Protein AF-A0A9D1FV34-F1 (afdb_monomer_lite)

Sequence (309 aa):
MSFLGDLFSLNSSLARYRFENKFPKSSGAKERIISWIASHALAMTERNTSKVKRCNKNVTNSSPLTVHRLLINETVFSTFTSHFSPFKKPAFTMAEVLITLGIIGLVAAMTMGSVINKFKEREIVAKLKKINTILSQALVSAIDEQGTVDTWDLIKGDDPEGSAFLLVNYFERYFKILSNCETKQSCVGTKPYKYLNGVNHIDYSNQRAYKHVVLSDGTLLIFHVDREFIKCTNSKYVCATVFVDTNGYFKGPNQFGKDFFMFAIKKDKIVPYGMPNFESGCNKNVGSGYGLTCGAWVLFYENMDYLHM

Structure (mmCIF, N/CA/C/O backbone):
data_AF-A0A9D1FV34-F1
#
_entry.id   AF-A0A9D1FV34-F1
#
loop_
_atom_site.group_PDB
_atom_site.id
_atom_site.type_symbol
_atom_site.label_atom_id
_atom_site.label_alt_id
_atom_site.label_comp_id
_atom_site.label_asym_id
_atom_site.label_entity_id
_atom_site.label_seq_id
_atom_site.pdbx_PDB_ins_code
_atom_site.Cartn_x
_atom_site.Cartn_y
_atom_site.Cartn_z
_atom_site.occupancy
_atom_site.B_iso_or_equiv
_atom_site.auth_seq_id
_atom_site.auth_comp_id
_atom_site.auth_asym_id
_atom_site.auth_atom_id
_atom_site.pdbx_PDB_model_num
ATOM 1 N N . MET A 1 1 ? -10.706 -30.227 -34.556 1.00 32.25 1 MET A N 1
ATOM 2 C CA . MET A 1 1 ? -10.783 -31.269 -33.513 1.00 32.25 1 MET A CA 1
ATOM 3 C C . MET A 1 1 ? -10.023 -30.763 -32.294 1.00 32.25 1 MET A C 1
ATOM 5 O O . MET A 1 1 ? -8.833 -30.521 -32.396 1.00 32.25 1 MET A O 1
ATOM 9 N N . SER A 1 2 ? -10.789 -30.475 -31.236 1.00 33.53 2 SER A N 1
ATOM 10 C CA . SER A 1 2 ? -10.431 -30.285 -29.816 1.00 33.53 2 SER A CA 1
ATOM 11 C C . SER A 1 2 ? -9.111 -29.590 -29.430 1.00 33.53 2 SER A C 1
ATOM 13 O O . SER A 1 2 ? -8.111 -30.253 -29.188 1.00 33.53 2 SER A O 1
ATOM 15 N N . PHE A 1 3 ? -9.187 -28.275 -29.193 1.00 29.84 3 PHE A N 1
ATOM 16 C CA . PHE A 1 3 ? -8.294 -27.507 -28.302 1.00 29.84 3 PHE A CA 1
ATOM 17 C C . PHE A 1 3 ? -9.141 -26.763 -27.245 1.00 29.84 3 PHE A C 1
ATOM 19 O O . PHE A 1 3 ? -9.163 -25.542 -27.155 1.00 29.84 3 PHE A O 1
ATOM 26 N N . LEU A 1 4 ? -9.929 -27.530 -26.486 1.00 29.92 4 LEU A N 1
ATOM 27 C CA . LEU A 1 4 ? -10.774 -27.068 -25.369 1.00 29.92 4 LEU A CA 1
ATOM 28 C C . LEU A 1 4 ? -10.494 -27.909 -24.104 1.00 29.92 4 LEU A C 1
ATOM 30 O O . LEU A 1 4 ? -11.402 -28.235 -23.347 1.00 29.92 4 LEU A O 1
ATOM 34 N N . GLY A 1 5 ? -9.233 -28.318 -23.920 1.00 30.05 5 GLY A N 1
ATOM 35 C CA . GLY A 1 5 ? -8.814 -29.263 -22.876 1.00 30.05 5 GLY A CA 1
ATOM 36 C C . GLY A 1 5 ? -8.020 -28.682 -21.702 1.00 30.05 5 GLY A C 1
ATOM 37 O O . GLY A 1 5 ? -7.997 -29.312 -20.652 1.00 30.05 5 GLY A O 1
ATOM 38 N N . ASP A 1 6 ? -7.435 -27.485 -21.814 1.00 30.59 6 ASP A N 1
ATOM 39 C CA . ASP A 1 6 ? -6.378 -27.056 -20.875 1.00 30.59 6 ASP A CA 1
ATOM 40 C C . ASP A 1 6 ? -6.727 -25.837 -20.003 1.00 30.59 6 ASP A C 1
ATOM 42 O O . ASP A 1 6 ? -5.843 -25.164 -19.480 1.00 30.59 6 ASP A O 1
ATOM 46 N N . LEU A 1 7 ? -8.016 -25.565 -19.765 1.00 30.17 7 LEU A N 1
ATOM 47 C CA . LEU A 1 7 ? -8.438 -24.501 -18.835 1.00 30.17 7 LEU A CA 1
ATOM 48 C C . LEU A 1 7 ? -8.620 -24.961 -17.372 1.00 30.17 7 LEU A C 1
ATOM 50 O O . LEU A 1 7 ? -8.975 -24.154 -16.517 1.00 30.17 7 LEU A O 1
ATOM 54 N N . PHE A 1 8 ? -8.359 -26.235 -17.053 1.00 30.62 8 PHE A N 1
ATOM 55 C CA . PHE A 1 8 ? -8.590 -26.801 -15.711 1.00 30.62 8 PHE A CA 1
ATOM 56 C C . PHE A 1 8 ? -7.354 -27.419 -15.028 1.00 30.62 8 PHE A C 1
ATOM 58 O O . PHE A 1 8 ? -7.497 -28.103 -14.016 1.00 30.62 8 PHE A O 1
ATOM 65 N N . SER A 1 9 ? -6.131 -27.138 -15.495 1.00 31.42 9 SER A N 1
ATOM 66 C CA . SER A 1 9 ? -4.907 -27.702 -14.887 1.00 31.42 9 SER A CA 1
ATOM 67 C C . SER A 1 9 ? -4.230 -26.827 -13.811 1.00 31.42 9 SER A C 1
ATOM 69 O O . SER A 1 9 ? -3.230 -27.248 -13.232 1.00 31.42 9 SER A O 1
ATOM 71 N N . LEU A 1 10 ? -4.744 -25.638 -13.477 1.00 34.28 10 LEU A N 1
ATOM 72 C CA . LEU A 1 10 ? -4.074 -24.709 -12.541 1.00 34.28 10 LEU A CA 1
ATOM 73 C C . LEU A 1 10 ? -4.637 -24.682 -11.109 1.00 34.28 10 LEU A C 1
ATOM 75 O O . LEU A 1 10 ? -4.237 -23.846 -10.304 1.00 34.28 10 LEU A O 1
ATOM 79 N N . ASN A 1 11 ? -5.507 -25.628 -10.739 1.00 33.72 11 ASN A N 1
ATOM 80 C CA . ASN A 1 11 ? -6.159 -25.643 -9.420 1.00 33.72 11 ASN A CA 1
ATOM 81 C C . ASN A 1 11 ? -5.565 -26.639 -8.397 1.00 33.72 11 ASN A C 1
ATOM 83 O O . ASN A 1 11 ? -6.213 -26.961 -7.399 1.00 33.72 11 ASN A O 1
ATOM 87 N N . SER A 1 12 ? -4.346 -27.156 -8.603 1.00 46.78 12 SER A N 1
ATOM 88 C CA . SER A 1 12 ? -3.860 -28.326 -7.846 1.00 46.78 12 SER A CA 1
ATOM 89 C C . SER A 1 12 ? -2.846 -28.091 -6.716 1.00 46.78 12 SER A C 1
ATOM 91 O O . SER A 1 12 ? -2.340 -29.088 -6.205 1.00 46.78 12 SER A O 1
ATOM 93 N N . SER A 1 13 ? -2.539 -26.866 -6.266 1.00 52.72 13 SER A N 1
ATOM 94 C CA . SER A 1 13 ? -1.525 -26.685 -5.197 1.00 52.72 13 SER A CA 1
ATOM 95 C C . SER A 1 13 ? -2.012 -26.048 -3.891 1.00 52.72 13 SER A C 1
ATOM 97 O O . SER A 1 13 ? -1.507 -26.424 -2.837 1.00 52.72 13 SER A O 1
ATOM 99 N N . LEU A 1 14 ? -3.031 -25.178 -3.887 1.00 43.09 14 LEU A N 1
ATOM 100 C CA . LEU A 1 14 ? -3.508 -24.560 -2.632 1.00 43.09 14 LEU A CA 1
ATOM 101 C C . LEU A 1 14 ? -4.729 -25.265 -2.014 1.00 43.09 14 LEU A C 1
ATOM 103 O O . LEU A 1 14 ? -4.870 -25.328 -0.794 1.00 43.09 14 LEU A O 1
ATOM 107 N N . ALA A 1 15 ? -5.614 -25.825 -2.844 1.00 37.25 15 ALA A N 1
ATOM 108 C CA . ALA A 1 15 ? -6.840 -26.479 -2.380 1.00 37.25 15 ALA A CA 1
ATOM 109 C C . ALA A 1 15 ? -6.586 -27.880 -1.796 1.00 37.25 15 ALA A C 1
ATOM 111 O O . ALA A 1 15 ? -7.242 -28.270 -0.831 1.00 37.25 15 ALA A O 1
ATOM 112 N N . ARG A 1 16 ? -5.598 -28.612 -2.334 1.00 33.41 16 ARG A N 1
ATOM 113 C CA . ARG A 1 16 ? -5.236 -29.962 -1.870 1.00 33.41 16 ARG A CA 1
ATOM 114 C C . ARG A 1 16 ? -4.545 -29.920 -0.494 1.00 33.41 16 ARG A C 1
ATOM 116 O O . ARG A 1 16 ? -4.881 -30.713 0.374 1.00 33.41 16 ARG A O 1
ATOM 123 N N . TYR A 1 17 ? -3.725 -28.894 -0.237 1.00 40.44 17 TYR A N 1
ATOM 124 C CA . TYR A 1 17 ? -3.104 -28.647 1.077 1.00 40.44 17 TYR A CA 1
ATOM 125 C C . TYR A 1 17 ? -4.113 -28.187 2.153 1.00 40.44 17 TYR A C 1
ATOM 127 O O . TYR A 1 17 ? -3.930 -28.419 3.346 1.00 40.44 17 TYR A O 1
ATOM 135 N N . ARG A 1 18 ? -5.218 -27.547 1.737 1.00 41.53 18 ARG A N 1
ATOM 136 C CA . ARG A 1 18 ? -6.277 -27.030 2.623 1.00 41.53 18 ARG A CA 1
ATOM 137 C C . ARG A 1 18 ? -7.205 -28.130 3.173 1.00 41.53 18 ARG A C 1
ATOM 139 O O . ARG A 1 18 ? -7.877 -27.885 4.174 1.00 41.53 18 ARG A O 1
ATOM 146 N N . PHE A 1 19 ? -7.245 -29.315 2.556 1.00 35.94 19 PHE A N 1
ATOM 147 C CA . PHE A 1 19 ? -8.134 -30.410 2.974 1.00 35.94 19 PHE A CA 1
ATOM 148 C C . PHE A 1 19 ? -7.498 -31.378 3.982 1.00 35.94 19 PHE A C 1
ATOM 150 O O . PHE A 1 19 ? -8.198 -31.853 4.874 1.00 35.94 19 PHE A O 1
ATOM 157 N N . GLU A 1 20 ? -6.190 -31.634 3.901 1.00 35.25 20 GLU A N 1
ATOM 158 C CA . GLU A 1 20 ? -5.538 -32.654 4.742 1.00 35.25 20 GLU A CA 1
ATOM 159 C C . GLU A 1 20 ? -5.233 -32.184 6.178 1.00 35.25 20 GLU A C 1
ATOM 161 O O . GLU A 1 20 ? -5.156 -33.009 7.083 1.00 35.25 20 GLU A O 1
ATOM 166 N N . ASN A 1 21 ? -5.178 -30.870 6.439 1.00 39.47 21 ASN A N 1
ATOM 167 C CA . ASN A 1 21 ? -4.739 -30.331 7.738 1.00 39.47 21 ASN A CA 1
ATOM 168 C C . ASN A 1 21 ? -5.845 -29.722 8.624 1.00 39.47 21 ASN A C 1
ATOM 170 O O . ASN A 1 21 ? -5.531 -29.058 9.611 1.00 39.47 21 ASN A O 1
ATOM 174 N N . LYS A 1 22 ? -7.141 -29.912 8.315 1.00 39.00 22 LYS A N 1
ATOM 175 C CA . LYS A 1 22 ? -8.234 -29.211 9.033 1.00 39.00 22 LYS A CA 1
ATOM 176 C C . LYS A 1 22 ? -9.081 -30.045 10.003 1.00 39.00 22 LYS A C 1
ATOM 178 O O . LYS A 1 22 ? -10.074 -29.519 10.498 1.00 39.00 22 LYS A O 1
ATOM 183 N N . PHE A 1 23 ? -8.723 -31.286 10.342 1.00 33.06 23 PHE A N 1
ATOM 184 C CA . PHE A 1 23 ? -9.508 -32.040 11.334 1.00 33.06 23 PHE A CA 1
ATOM 185 C C . PHE A 1 23 ? -8.675 -32.985 12.215 1.00 33.06 23 PHE A C 1
ATOM 187 O O . PHE A 1 23 ? -8.264 -34.046 11.747 1.00 33.06 23 PHE A O 1
ATOM 194 N N . PRO A 1 24 ? -8.523 -32.692 13.521 1.00 32.81 24 PRO A N 1
ATOM 195 C CA . PRO A 1 24 ? -8.371 -33.736 14.521 1.00 32.81 24 PRO A CA 1
ATOM 196 C C . PRO A 1 24 ? -9.723 -34.432 14.765 1.00 32.81 24 PRO A C 1
ATOM 198 O O . PRO A 1 24 ? -10.789 -33.812 14.734 1.00 32.81 24 PRO A O 1
ATOM 201 N N . LYS A 1 25 ? -9.661 -35.748 14.986 1.00 43.09 25 LYS A N 1
ATOM 202 C CA . LYS A 1 25 ? -10.789 -36.650 15.272 1.00 43.09 25 LYS A CA 1
ATOM 203 C C . LYS A 1 25 ? -11.370 -36.428 16.686 1.00 43.09 25 LYS A C 1
ATOM 205 O O . LYS A 1 25 ? -10.634 -36.077 17.603 1.00 43.09 25 LYS A O 1
ATOM 210 N N . SER A 1 26 ? -12.651 -36.802 16.844 1.00 33.31 26 SER A N 1
ATOM 211 C CA . SER A 1 26 ? -13.488 -36.910 18.072 1.00 33.31 26 SER A CA 1
ATOM 212 C C . SER A 1 26 ? -14.271 -35.651 18.501 1.00 33.31 26 SER A C 1
ATOM 214 O O . SER A 1 26 ? -13.801 -34.538 18.312 1.00 33.31 26 SER A O 1
ATOM 216 N N . SER A 1 27 ? -15.456 -35.699 19.127 1.00 47.25 27 SER A N 1
ATOM 217 C CA . SER A 1 27 ? -16.627 -36.605 19.129 1.00 47.25 27 SER A CA 1
ATOM 218 C C . SER A 1 27 ? -17.760 -35.902 19.922 1.00 47.25 27 SER A C 1
ATOM 220 O O . SER A 1 27 ? -17.477 -35.153 20.853 1.00 47.25 27 SER A O 1
ATOM 222 N N . GLY A 1 28 ? -19.035 -36.134 19.583 1.00 42.97 28 GLY A N 1
ATOM 223 C CA . GLY A 1 28 ? -20.204 -36.010 20.484 1.00 42.97 28 GLY A CA 1
ATOM 224 C C . GLY A 1 28 ? -20.803 -34.628 20.820 1.00 42.97 28 GLY A C 1
ATOM 225 O O . GLY A 1 28 ? -22.007 -34.538 21.044 1.00 42.97 28 GLY A O 1
ATOM 226 N N . ALA A 1 29 ? -20.041 -33.529 20.835 1.00 43.56 29 ALA A N 1
ATOM 227 C CA . ALA A 1 29 ? -20.569 -32.224 21.289 1.00 43.56 29 ALA A CA 1
ATOM 228 C C . ALA A 1 29 ? -21.296 -31.397 20.201 1.00 43.56 29 ALA A C 1
ATOM 230 O O . ALA A 1 29 ? -21.974 -30.413 20.502 1.00 43.56 29 ALA A O 1
ATOM 231 N N . LYS A 1 30 ? -21.163 -31.785 18.926 1.00 42.44 30 LYS A N 1
ATOM 232 C CA . LYS A 1 30 ? -21.549 -30.964 17.764 1.00 42.44 30 LYS A CA 1
ATOM 233 C C . LYS A 1 30 ? -23.036 -31.064 17.393 1.00 42.44 30 LYS A C 1
ATOM 235 O O . LYS A 1 30 ? -23.607 -30.093 16.909 1.00 42.44 30 LYS A O 1
ATOM 240 N N . GLU A 1 31 ? -23.684 -32.193 17.674 1.00 46.41 31 GLU A N 1
ATOM 241 C CA . GLU A 1 31 ? -25.097 -32.418 17.318 1.00 46.41 31 GLU A CA 1
ATOM 242 C C . GLU A 1 31 ? -26.074 -31.733 18.287 1.00 46.41 31 GLU A C 1
ATOM 244 O O . GLU A 1 31 ? -27.132 -31.259 17.872 1.00 46.41 31 GLU A O 1
ATOM 249 N N . ARG A 1 32 ? -25.695 -31.553 19.560 1.00 42.31 32 ARG A N 1
ATOM 250 C CA . ARG A 1 32 ? -26.555 -30.896 20.566 1.00 42.31 32 ARG A CA 1
ATOM 251 C C . ARG A 1 32 ? -26.667 -29.378 20.373 1.00 42.31 32 ARG A C 1
ATOM 253 O O . ARG A 1 32 ? -27.688 -28.797 20.724 1.00 42.31 32 ARG A O 1
ATOM 260 N N . ILE A 1 33 ? -25.653 -28.743 19.782 1.00 46.25 33 ILE A N 1
ATOM 261 C CA . ILE A 1 33 ? -25.625 -27.288 19.543 1.00 46.25 33 ILE A CA 1
ATOM 262 C C . ILE A 1 33 ? -26.455 -26.918 18.305 1.00 46.25 33 ILE A C 1
ATOM 264 O O . ILE A 1 33 ? -27.180 -25.925 18.319 1.00 46.25 33 ILE A O 1
ATOM 268 N N . ILE A 1 34 ? -26.423 -27.751 17.261 1.00 49.53 34 ILE A N 1
ATOM 269 C CA . ILE A 1 34 ? -27.204 -27.527 16.034 1.00 49.53 34 ILE A CA 1
ATOM 270 C C . ILE A 1 34 ? -28.711 -27.689 16.310 1.00 49.53 34 ILE A C 1
ATOM 272 O O . ILE A 1 34 ? -29.511 -26.893 15.819 1.00 49.53 34 ILE A O 1
ATOM 276 N N . SER A 1 35 ? -29.102 -28.628 17.183 1.00 41.81 35 SER A N 1
ATOM 277 C CA . SER A 1 35 ? -30.503 -28.807 17.598 1.00 41.81 35 SER A CA 1
ATOM 278 C C . SER A 1 35 ? -31.067 -27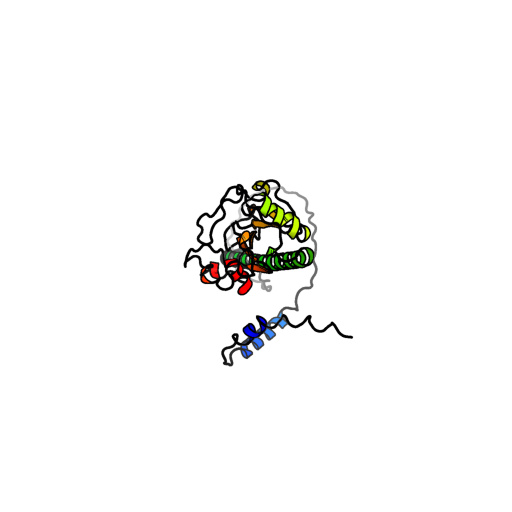.638 18.422 1.00 41.81 35 SER A C 1
ATOM 280 O O . SER A 1 35 ? -32.275 -27.416 18.395 1.00 41.81 35 SER A O 1
ATOM 282 N N . TRP A 1 36 ? -30.236 -26.883 19.149 1.00 44.12 36 TRP A N 1
ATOM 283 C CA . TRP A 1 36 ? -30.691 -25.771 19.999 1.00 44.12 36 TRP A CA 1
ATOM 284 C C . TRP A 1 36 ? -30.911 -24.468 19.211 1.00 44.12 36 TRP A C 1
ATOM 286 O O . TRP A 1 36 ? -31.813 -23.687 19.527 1.00 44.12 36 TRP A O 1
ATOM 296 N N . ILE A 1 37 ? -30.130 -24.259 18.146 1.00 48.06 37 ILE A N 1
ATOM 297 C CA . ILE A 1 37 ? -30.214 -23.071 17.281 1.00 48.06 37 ILE A CA 1
ATOM 298 C C . ILE A 1 37 ? -31.478 -23.106 16.402 1.00 48.06 37 ILE A C 1
ATOM 300 O O . ILE A 1 37 ? -32.101 -22.067 16.186 1.00 48.06 37 ILE A O 1
ATOM 304 N N . ALA A 1 38 ? -31.912 -24.288 15.949 1.00 43.25 38 ALA A N 1
ATOM 305 C CA . ALA A 1 38 ? -33.090 -24.426 15.088 1.00 43.25 38 ALA A CA 1
ATOM 306 C C . ALA A 1 38 ? -34.417 -24.070 15.795 1.00 43.25 38 ALA A C 1
ATOM 308 O O . ALA A 1 38 ? -35.288 -23.451 15.185 1.00 43.25 38 ALA A O 1
ATOM 309 N N . SER A 1 39 ? -34.559 -24.374 17.091 1.00 39.19 39 SER A N 1
ATOM 310 C CA . SER A 1 39 ? -35.801 -24.112 17.841 1.00 39.19 39 SER A CA 1
ATOM 311 C C . SER A 1 39 ? -36.039 -22.634 18.173 1.00 39.19 39 SER A C 1
ATOM 313 O O . SER A 1 39 ? -37.179 -22.236 18.389 1.00 39.19 39 SER A O 1
ATOM 315 N N . HIS A 1 40 ? -34.994 -21.799 18.185 1.00 43.09 40 HIS A N 1
ATOM 316 C CA . HIS A 1 40 ? -35.114 -20.374 18.527 1.00 43.09 40 HIS A CA 1
ATOM 317 C C . HIS A 1 40 ? -35.353 -19.465 17.309 1.00 43.09 40 HIS A C 1
ATOM 319 O O . HIS A 1 40 ? -35.806 -18.333 17.472 1.00 43.09 40 HIS A O 1
ATOM 325 N N . ALA A 1 41 ? -35.103 -19.948 16.087 1.00 35.19 41 ALA A N 1
ATOM 326 C CA . ALA A 1 41 ? -35.318 -19.175 14.860 1.00 35.19 41 ALA A CA 1
ATOM 327 C C . ALA A 1 41 ? -36.798 -19.117 14.421 1.00 35.19 41 ALA A C 1
ATOM 329 O O . ALA A 1 41 ? -37.201 -18.169 13.753 1.00 35.19 41 ALA A O 1
ATOM 330 N N . LEU A 1 42 ? -37.624 -20.085 14.834 1.00 38.38 42 LEU A N 1
ATOM 331 C CA . LEU A 1 42 ? -39.045 -20.173 14.464 1.00 38.38 42 LEU A CA 1
ATOM 332 C C . LEU A 1 42 ? -39.975 -19.257 15.281 1.00 38.38 42 LEU A C 1
ATOM 334 O O . LEU A 1 42 ? -41.118 -19.051 14.892 1.00 38.38 42 LEU A O 1
ATOM 338 N N . ALA A 1 43 ? -39.499 -18.666 16.382 1.00 37.00 43 ALA A N 1
ATOM 339 C CA . ALA A 1 43 ? -40.322 -17.842 17.275 1.00 37.00 43 ALA A CA 1
ATOM 340 C C . ALA A 1 43 ? -40.325 -16.332 16.939 1.00 37.00 43 ALA A C 1
ATOM 342 O O . ALA A 1 43 ? -41.017 -15.562 17.602 1.00 37.00 43 ALA A O 1
ATOM 343 N N . MET A 1 44 ? -39.554 -15.885 15.937 1.00 35.56 44 MET A N 1
ATOM 344 C CA . MET A 1 44 ? -39.307 -14.454 15.670 1.00 35.56 44 MET A CA 1
ATOM 345 C C . MET A 1 44 ? -40.004 -13.877 14.424 1.00 35.56 44 MET A C 1
ATOM 347 O O . MET A 1 44 ? -39.776 -12.715 14.095 1.00 35.56 44 MET A O 1
ATOM 351 N N . THR A 1 45 ? -40.879 -14.622 13.743 1.00 36.69 45 THR A N 1
ATOM 352 C CA . THR A 1 45 ? -41.578 -14.139 12.530 1.00 36.69 45 THR A CA 1
ATOM 353 C C . THR A 1 45 ? -43.045 -13.739 12.725 1.00 36.69 45 THR A C 1
ATOM 355 O O . THR A 1 45 ? -43.645 -13.199 11.800 1.00 36.69 45 THR A O 1
ATOM 358 N N . GLU A 1 46 ? -43.621 -13.878 13.922 1.00 42.38 46 GLU A N 1
ATOM 359 C CA . GLU A 1 46 ? -45.008 -13.469 14.199 1.00 42.38 46 GLU A CA 1
ATOM 360 C C . GLU A 1 46 ? -45.092 -12.344 15.237 1.00 42.38 46 GLU A C 1
ATOM 362 O O . GLU A 1 46 ? -45.342 -12.584 16.419 1.00 42.38 46 GLU A O 1
ATOM 367 N N . ARG A 1 47 ? -44.892 -11.096 14.795 1.00 38.66 47 ARG A N 1
ATOM 368 C CA . ARG A 1 47 ? -45.570 -9.888 15.315 1.00 38.66 47 ARG A CA 1
ATOM 369 C C . ARG A 1 47 ? -44.972 -8.641 14.669 1.00 38.66 47 ARG A C 1
ATOM 371 O O . ARG A 1 47 ? -43.876 -8.244 15.036 1.00 38.66 47 ARG A O 1
ATOM 378 N N . ASN A 1 48 ? -45.699 -8.025 13.731 1.00 33.53 48 ASN A N 1
ATOM 379 C CA . ASN A 1 48 ? -45.826 -6.563 13.602 1.00 33.53 48 ASN A CA 1
ATOM 380 C C . ASN A 1 48 ? -46.705 -6.182 12.399 1.00 33.53 48 ASN A C 1
ATOM 382 O O . ASN A 1 48 ? -46.217 -5.936 11.300 1.00 33.53 48 ASN A O 1
ATOM 386 N N . THR A 1 49 ? -48.012 -6.048 12.628 1.00 39.88 49 THR A N 1
ATOM 387 C CA . THR A 1 49 ? -48.896 -5.218 11.796 1.00 39.88 49 THR A CA 1
ATOM 388 C C . THR A 1 49 ? -49.897 -4.478 12.689 1.00 39.88 49 THR A C 1
ATOM 390 O O . THR A 1 49 ? -50.887 -5.053 13.122 1.00 39.88 49 THR A O 1
ATOM 393 N N . SER A 1 50 ? -49.688 -3.178 12.953 1.00 32.19 50 SER A N 1
ATOM 394 C CA . SER A 1 50 ? -50.799 -2.262 13.287 1.00 32.19 50 SER A CA 1
ATOM 395 C C . SER A 1 50 ? -50.426 -0.768 13.232 1.00 32.19 50 SER A C 1
ATOM 397 O O . SER A 1 50 ? -49.753 -0.247 14.114 1.00 32.19 50 SER A O 1
ATOM 399 N N . LYS A 1 51 ? -50.938 -0.116 12.176 1.00 34.38 51 LYS A N 1
ATOM 400 C CA . LYS A 1 51 ? -51.557 1.226 12.039 1.00 34.38 51 LYS A CA 1
ATOM 401 C C . LYS A 1 51 ? -51.107 2.401 12.939 1.00 34.38 51 LYS A C 1
ATOM 403 O O . LYS A 1 51 ? -51.363 2.440 14.136 1.00 34.38 51 LYS A O 1
ATOM 408 N N . VAL A 1 52 ? -50.630 3.456 12.269 1.00 32.41 52 VAL A N 1
ATOM 409 C CA . VAL A 1 52 ? -50.396 4.827 12.767 1.00 32.41 52 VAL A CA 1
ATOM 410 C C . VAL A 1 52 ? -51.717 5.616 12.861 1.00 32.41 52 VAL A C 1
ATOM 412 O O . VAL A 1 52 ? -52.491 5.632 11.904 1.00 32.41 52 VAL A O 1
ATOM 415 N N . LYS A 1 53 ? -51.960 6.322 13.977 1.00 30.94 53 LYS A N 1
ATOM 416 C CA . LYS A 1 53 ? -53.028 7.335 14.132 1.00 30.94 53 LYS A CA 1
ATOM 417 C C . LYS A 1 53 ? -52.404 8.707 14.427 1.00 30.94 53 LYS A C 1
ATOM 419 O O . LYS A 1 53 ? -51.638 8.854 15.372 1.00 30.94 53 LYS A O 1
ATOM 424 N N . ARG A 1 54 ? -52.742 9.697 13.596 1.00 29.00 54 ARG A N 1
ATOM 425 C CA . ARG A 1 54 ? -52.330 11.111 13.662 1.00 29.00 54 ARG A CA 1
ATOM 426 C C . ARG A 1 54 ? -53.311 11.883 14.557 1.00 29.00 54 ARG A C 1
ATOM 428 O O . ARG A 1 54 ? -54.513 11.751 14.350 1.00 29.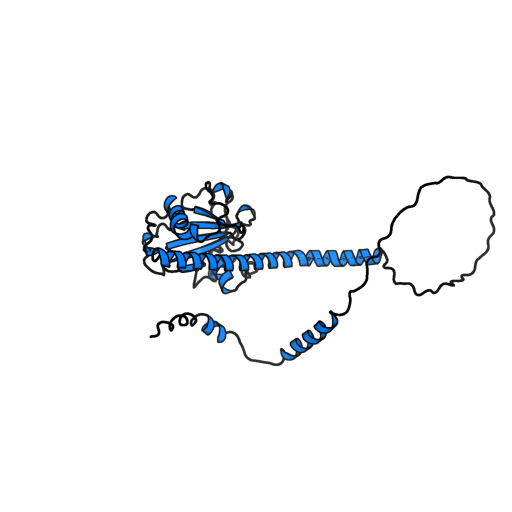00 54 ARG A O 1
ATOM 435 N N . CYS A 1 55 ? -52.825 12.699 15.496 1.00 31.06 55 CYS A N 1
ATOM 436 C CA . CYS A 1 55 ? -53.661 13.625 16.277 1.00 31.06 55 CYS A CA 1
ATOM 437 C C . CYS A 1 55 ? -53.291 15.086 15.995 1.00 31.06 55 CYS A C 1
ATOM 439 O O . CYS A 1 55 ? -52.117 15.451 15.991 1.00 31.06 55 CYS A O 1
ATOM 441 N N . ASN A 1 56 ? -54.329 15.892 15.768 1.00 30.89 56 ASN A N 1
ATOM 442 C CA . ASN A 1 56 ? -54.308 17.330 15.508 1.00 30.89 56 ASN A CA 1
ATOM 443 C C . ASN A 1 56 ? -54.386 18.094 16.846 1.00 30.89 56 ASN A C 1
ATOM 445 O O . ASN A 1 56 ? -55.151 17.693 17.722 1.00 30.89 56 ASN A O 1
ATOM 449 N N . LYS A 1 57 ? -53.629 19.186 17.010 1.00 33.56 57 LYS A N 1
ATOM 450 C CA . LYS A 1 57 ? -53.706 20.079 18.181 1.00 33.56 57 LYS A CA 1
ATOM 451 C C . LYS A 1 57 ? -54.383 21.387 17.779 1.00 33.56 57 LYS A C 1
ATOM 453 O O . LYS A 1 57 ? -53.795 22.130 17.010 1.00 33.56 57 LYS A O 1
ATOM 458 N N . ASN A 1 58 ? -55.546 21.675 18.358 1.00 35.97 58 ASN A N 1
ATOM 459 C CA . ASN A 1 58 ? -56.120 23.019 18.447 1.00 35.97 58 ASN A CA 1
ATOM 460 C C . ASN A 1 58 ? -56.700 23.186 19.855 1.00 35.97 58 ASN A C 1
ATOM 462 O O . ASN A 1 58 ? -57.723 22.575 20.146 1.00 35.97 58 ASN A O 1
ATOM 466 N N . VAL A 1 59 ? -56.070 24.000 20.708 1.00 35.41 59 VAL A N 1
ATOM 467 C CA . VAL A 1 59 ? -56.731 24.624 21.867 1.00 35.41 59 VAL A CA 1
ATOM 468 C C . VAL A 1 59 ? -56.148 26.024 22.056 1.00 35.41 59 VAL A C 1
ATOM 470 O O . VAL A 1 59 ? -54.933 26.200 22.130 1.00 35.41 59 VAL A O 1
ATOM 473 N N . THR A 1 60 ? -57.047 27.001 22.082 1.00 32.19 60 THR A N 1
ATOM 474 C CA . THR A 1 60 ? -56.846 28.439 22.268 1.00 32.19 60 THR A CA 1
ATOM 475 C C . THR A 1 60 ? -56.803 28.835 23.747 1.00 32.19 60 THR A C 1
ATOM 477 O O . THR A 1 60 ? -57.433 28.207 24.593 1.00 32.19 60 THR A O 1
ATOM 480 N N . ASN A 1 61 ? -56.061 29.912 24.014 1.00 32.75 61 ASN A N 1
ATOM 481 C CA . ASN A 1 61 ? -55.900 30.625 25.285 1.00 32.75 61 ASN A CA 1
ATOM 482 C C . ASN A 1 61 ? -57.216 31.029 25.971 1.00 32.75 61 ASN A C 1
ATOM 484 O O . ASN A 1 61 ? -58.115 31.499 25.282 1.00 32.75 61 ASN A O 1
ATOM 488 N N . SER A 1 62 ? -57.224 31.023 27.313 1.00 34.75 62 SER A N 1
ATOM 489 C CA . SER A 1 62 ? -57.526 32.204 28.156 1.00 34.75 62 SER A CA 1
ATOM 490 C C . SER A 1 62 ? -57.589 31.845 29.655 1.00 34.75 62 SER A C 1
ATOM 492 O O . SER A 1 62 ? -58.402 31.016 30.055 1.00 34.75 62 SER A O 1
ATOM 494 N N . SER A 1 63 ? -56.789 32.524 30.481 1.00 38.34 63 SER A N 1
ATOM 495 C CA . SER A 1 63 ? -57.053 32.796 31.916 1.00 38.34 63 SER A CA 1
ATOM 496 C C . SER A 1 63 ? -57.641 34.227 32.007 1.00 38.34 63 SER A C 1
ATOM 498 O O . SER A 1 63 ? -57.404 34.962 31.040 1.00 38.34 63 SER A O 1
ATOM 500 N N . PRO A 1 64 ? -58.342 34.699 33.077 1.00 43.78 64 PRO A N 1
ATOM 501 C CA . PRO A 1 64 ? -57.726 34.891 34.409 1.00 43.78 64 PRO A CA 1
ATOM 502 C C . PRO A 1 64 ? -58.647 34.908 35.676 1.00 43.78 64 PRO A C 1
ATOM 504 O O . PRO A 1 64 ? -59.842 35.157 35.613 1.00 43.78 64 PRO A O 1
ATOM 507 N N . LEU A 1 65 ? -58.000 34.699 36.838 1.00 33.28 65 LEU A N 1
ATOM 508 C CA . LEU A 1 65 ? -58.179 35.311 38.183 1.00 33.28 65 LEU A CA 1
ATOM 509 C C . LEU A 1 65 ? -59.579 35.599 38.776 1.00 33.28 65 LEU A C 1
ATOM 511 O O . LEU A 1 65 ? -60.265 36.492 38.297 1.00 33.28 65 LEU A O 1
ATOM 515 N N . THR A 1 66 ? -59.847 35.095 39.997 1.00 30.70 66 THR A N 1
ATOM 516 C CA . THR A 1 66 ? -60.203 35.938 41.175 1.00 30.70 66 THR A CA 1
ATOM 517 C C . THR A 1 66 ? -60.021 35.189 42.512 1.00 30.70 66 THR A C 1
ATOM 519 O O . THR A 1 66 ? -60.235 33.985 42.599 1.00 30.70 66 THR A O 1
ATOM 522 N N . VAL A 1 67 ? -59.614 35.923 43.555 1.00 39.75 67 VAL A N 1
ATOM 523 C CA . VAL A 1 67 ? -59.395 35.501 44.954 1.00 39.75 67 VAL A CA 1
ATOM 524 C C . VAL A 1 67 ? -60.601 35.908 45.807 1.00 39.75 67 VAL A C 1
ATOM 526 O O . VAL A 1 67 ? -61.022 37.052 45.687 1.00 39.75 67 VAL A O 1
ATOM 529 N N . HIS A 1 68 ? -61.085 35.056 46.726 1.00 31.83 68 HIS A N 1
ATOM 530 C CA . HIS A 1 68 ? -61.711 35.509 47.983 1.00 31.83 68 HIS A CA 1
ATOM 531 C C . HIS A 1 68 ? -61.758 34.426 49.090 1.00 31.83 68 HIS A C 1
ATOM 533 O O . HIS A 1 68 ? -62.424 33.406 48.980 1.00 31.83 68 HIS A O 1
ATOM 539 N N . ARG A 1 69 ? -61.003 34.712 50.160 1.00 32.91 69 ARG A N 1
ATOM 540 C CA . ARG A 1 69 ? -61.196 34.490 51.613 1.00 32.91 69 ARG A CA 1
ATOM 541 C C . ARG A 1 69 ? -62.447 33.710 52.097 1.00 32.91 69 ARG A C 1
ATOM 543 O O . ARG A 1 69 ? -63.552 34.189 51.884 1.00 32.91 69 ARG A O 1
ATOM 550 N N . LEU A 1 70 ? -62.265 32.678 52.940 1.00 32.50 70 LEU A N 1
ATOM 551 C CA . LEU A 1 70 ? -62.609 32.655 54.387 1.00 32.50 70 LEU A CA 1
ATOM 552 C C . LEU A 1 70 ? -62.417 31.262 55.032 1.00 32.50 70 LEU A C 1
ATOM 554 O O . LEU A 1 70 ? -62.496 30.229 54.380 1.00 32.50 70 LEU A O 1
ATOM 558 N N . LEU A 1 71 ? -62.120 31.303 56.332 1.00 43.03 71 LEU A N 1
ATOM 559 C CA . LEU A 1 71 ? -61.804 30.217 57.263 1.00 43.03 71 LEU A CA 1
ATOM 560 C C . LEU A 1 71 ? -63.021 29.338 57.588 1.00 43.03 71 LEU A C 1
ATOM 562 O O . LEU A 1 71 ? -64.036 29.884 58.008 1.00 43.03 71 LEU A O 1
ATOM 566 N N . ILE A 1 72 ? -62.866 28.009 57.547 1.00 42.28 72 ILE A N 1
ATOM 567 C CA . ILE A 1 72 ? -63.595 27.067 58.414 1.00 42.28 72 ILE A CA 1
ATOM 568 C C . ILE A 1 72 ? -62.615 25.958 58.811 1.00 42.28 72 ILE A C 1
ATOM 570 O O . ILE A 1 72 ? -62.029 25.289 57.962 1.00 42.28 72 ILE A O 1
ATOM 574 N N . ASN A 1 73 ? -62.410 25.826 60.115 1.00 41.41 73 ASN A N 1
ATOM 575 C CA . ASN A 1 73 ? -61.634 24.783 60.759 1.00 41.41 73 ASN A CA 1
ATOM 576 C C . ASN A 1 73 ? -62.649 23.747 61.255 1.00 41.41 73 ASN A C 1
ATOM 578 O O . ASN A 1 73 ? -63.392 24.072 62.169 1.00 41.41 73 ASN A O 1
ATOM 582 N N . GLU A 1 74 ? -62.712 22.556 60.662 1.00 39.12 74 GLU A N 1
ATOM 583 C CA . GLU A 1 74 ? -63.422 21.416 61.253 1.00 39.12 74 GLU A CA 1
ATOM 584 C C . GLU A 1 74 ? -62.699 20.115 60.892 1.00 39.12 74 GLU A C 1
ATOM 586 O O . GLU A 1 74 ? -62.477 19.763 59.731 1.00 39.12 74 GLU A O 1
ATOM 591 N N . THR A 1 75 ? -62.290 19.425 61.944 1.00 46.16 75 THR A N 1
ATOM 592 C CA . THR A 1 75 ? -61.660 18.113 61.959 1.00 46.16 75 THR A CA 1
ATOM 593 C C . THR A 1 75 ? -62.695 17.033 61.670 1.00 46.16 75 THR A C 1
ATOM 595 O O . THR A 1 75 ? -63.547 16.779 62.515 1.00 46.16 75 THR A O 1
ATOM 598 N N . VAL A 1 76 ? -62.586 16.317 60.546 1.00 41.62 76 VAL A N 1
ATOM 599 C CA . VAL A 1 76 ? -63.252 15.013 60.394 1.00 41.62 76 VAL A CA 1
ATOM 600 C C . VAL A 1 76 ? -62.308 14.015 59.729 1.00 41.62 76 VAL A C 1
ATOM 602 O O . VAL A 1 76 ? -61.991 14.081 58.542 1.00 41.62 76 VAL A O 1
ATOM 605 N N . PHE A 1 77 ? -61.862 13.080 60.560 1.00 48.50 77 PHE A N 1
ATOM 606 C CA . PHE A 1 77 ? -61.160 11.849 60.233 1.00 48.50 77 PHE A CA 1
ATOM 607 C C . PHE A 1 77 ? -61.947 11.084 59.153 1.00 48.50 77 PHE A C 1
ATOM 609 O O . PHE A 1 77 ? -63.011 10.539 59.436 1.00 48.50 77 PHE A O 1
ATOM 616 N N . SER A 1 78 ? -61.467 11.072 57.905 1.00 39.19 78 SER A N 1
ATOM 617 C CA . SER A 1 78 ? -62.084 10.276 56.837 1.00 39.19 78 SER A CA 1
ATOM 618 C C . SER A 1 78 ? -61.333 8.970 56.632 1.00 39.19 78 SER A C 1
ATOM 620 O O . SER A 1 78 ? -60.183 8.926 56.197 1.00 39.19 78 SER A O 1
ATOM 622 N N . THR A 1 79 ? -62.046 7.906 56.973 1.00 43.97 79 THR A N 1
ATOM 623 C CA . THR A 1 79 ? -61.742 6.494 56.795 1.00 43.97 79 THR A CA 1
ATOM 624 C C . THR A 1 79 ? -61.387 6.187 55.340 1.00 43.97 79 THR A C 1
ATOM 626 O O . THR A 1 79 ? -62.155 6.462 54.418 1.00 43.97 79 THR A O 1
ATOM 629 N N . PHE A 1 80 ? -60.214 5.584 55.151 1.00 46.16 80 PHE A N 1
ATOM 630 C CA . PHE A 1 80 ? -59.748 4.967 53.911 1.00 46.16 80 PHE A CA 1
ATOM 631 C C . PHE A 1 80 ? -60.862 4.131 53.253 1.00 46.16 80 PHE A C 1
ATOM 633 O O . PHE A 1 80 ? -61.209 3.054 53.732 1.00 46.16 80 PHE A O 1
ATOM 640 N N . THR A 1 81 ? -61.385 4.589 52.118 1.00 47.22 81 THR A N 1
ATOM 641 C CA . THR A 1 81 ? -62.088 3.736 51.151 1.00 47.22 81 THR A CA 1
ATOM 642 C C . THR A 1 81 ? -61.281 3.744 49.858 1.00 47.22 81 THR A C 1
ATOM 644 O O . THR A 1 81 ? -61.494 4.540 48.949 1.00 47.22 81 THR A O 1
ATOM 647 N N . SER A 1 82 ? -60.288 2.854 49.771 1.00 46.69 82 SER A N 1
ATOM 648 C CA . SER A 1 82 ? -59.559 2.595 48.527 1.00 46.69 82 SER A CA 1
ATOM 649 C C . SER A 1 82 ? -60.412 1.725 47.600 1.00 46.69 82 SER A C 1
ATOM 651 O O . SER A 1 82 ? -60.157 0.535 47.428 1.00 46.69 82 SER A O 1
ATOM 653 N N . HIS A 1 83 ? -61.450 2.310 47.011 1.00 49.94 83 HIS A N 1
ATOM 654 C CA . HIS A 1 83 ? -62.250 1.672 45.971 1.00 49.94 83 HIS A CA 1
ATOM 655 C C . HIS A 1 83 ? -61.740 2.118 44.599 1.00 49.94 83 HIS A C 1
ATOM 657 O O . HIS A 1 83 ? -62.317 3.015 44.018 1.00 49.94 83 HIS A O 1
ATOM 663 N N . PHE A 1 84 ? -60.656 1.526 44.085 1.00 49.09 84 PHE A N 1
ATOM 664 C CA . PHE A 1 84 ? -60.344 1.500 42.645 1.00 49.09 84 PHE A CA 1
ATOM 665 C C . PHE A 1 84 ? -59.292 0.418 42.366 1.00 49.09 84 PHE A C 1
ATOM 667 O O . PHE A 1 84 ? -58.089 0.668 42.332 1.00 49.09 84 PHE A O 1
ATOM 674 N N . SER A 1 85 ? -59.766 -0.803 42.125 1.00 65.19 85 SER A N 1
ATOM 675 C CA . SER A 1 85 ? -59.078 -1.713 41.213 1.00 65.19 85 SER A CA 1
ATOM 676 C C . SER A 1 85 ? -59.596 -1.425 39.805 1.00 65.19 85 SER A C 1
ATOM 678 O O . SER A 1 85 ? -60.737 -1.756 39.483 1.00 65.19 85 SER A O 1
ATOM 680 N N . PRO A 1 86 ? -58.770 -0.818 38.948 1.00 53.75 86 PRO A N 1
ATOM 681 C CA . PRO A 1 86 ? -58.703 -1.249 37.573 1.00 53.75 86 PRO A CA 1
ATOM 682 C C . PRO A 1 86 ? -57.301 -1.808 37.364 1.00 53.75 86 PRO A C 1
ATOM 684 O O . PRO A 1 86 ? -56.321 -1.231 37.835 1.00 53.75 86 PRO A O 1
ATOM 687 N N . PHE A 1 87 ? -57.197 -2.938 36.671 1.00 59.88 87 PHE A N 1
ATOM 688 C CA . PHE A 1 87 ? -55.932 -3.500 36.211 1.00 59.88 87 PHE A CA 1
ATOM 689 C C . PHE A 1 87 ? -55.033 -2.380 35.672 1.00 59.88 87 PHE A C 1
ATOM 691 O O . PHE A 1 87 ? -55.264 -1.843 34.585 1.00 59.88 87 PHE A O 1
ATOM 698 N N . LYS A 1 88 ? -54.049 -1.976 36.489 1.00 60.16 88 LYS A N 1
ATOM 699 C CA . LYS A 1 88 ? -53.094 -0.930 36.147 1.00 60.16 88 LYS A CA 1
ATOM 700 C C . LYS A 1 88 ? -52.365 -1.441 34.919 1.00 60.16 88 LYS A C 1
ATOM 702 O O . LYS A 1 88 ? -51.607 -2.403 35.014 1.00 60.16 88 LYS A O 1
ATOM 707 N N . LYS A 1 89 ? -52.593 -0.818 33.760 1.00 64.62 89 LYS A N 1
ATOM 708 C CA . LYS A 1 89 ? -51.653 -0.966 32.647 1.00 64.62 89 LYS A CA 1
ATOM 709 C C . LYS A 1 89 ? -50.277 -0.632 33.236 1.00 64.62 89 LYS A C 1
ATOM 711 O O . LYS A 1 89 ? -50.186 0.430 33.857 1.00 64.62 89 LYS A O 1
ATOM 716 N N . PRO A 1 90 ? -49.265 -1.511 33.140 1.00 70.06 90 PRO A N 1
ATOM 717 C CA . PRO A 1 90 ? -47.950 -1.212 33.684 1.00 70.06 90 PRO A CA 1
ATOM 718 C C . PRO A 1 90 ? -47.434 0.030 32.956 1.00 70.06 90 PRO A C 1
ATOM 720 O O . PRO A 1 90 ? -47.089 -0.016 31.778 1.00 70.06 90 PRO A O 1
ATOM 723 N N . ALA A 1 91 ? -47.511 1.175 33.625 1.00 76.25 91 ALA A N 1
ATOM 724 C CA . ALA A 1 91 ? -46.945 2.415 33.146 1.00 76.25 91 ALA A CA 1
ATOM 725 C C . ALA A 1 91 ? -45.523 2.456 33.689 1.00 76.25 91 ALA A C 1
ATOM 727 O O . ALA A 1 91 ? -45.335 2.467 34.906 1.00 76.25 91 ALA A O 1
ATOM 728 N N . PHE A 1 92 ? -44.542 2.431 32.789 1.00 82.19 92 PHE A N 1
ATOM 729 C CA . PHE A 1 92 ? -43.142 2.555 33.171 1.00 82.19 92 PHE A CA 1
ATOM 730 C C . PHE A 1 92 ? -42.946 3.861 33.933 1.00 82.19 92 PHE A C 1
ATOM 732 O O . PHE A 1 92 ? -43.353 4.935 33.476 1.00 82.19 92 PHE A O 1
ATOM 739 N N . THR A 1 93 ? -42.336 3.770 35.111 1.00 91.19 93 THR A N 1
ATOM 740 C CA . THR A 1 93 ? -41.971 4.972 35.862 1.00 91.19 93 THR A CA 1
ATOM 741 C C . THR A 1 93 ? -40.806 5.669 35.160 1.00 91.19 93 THR A C 1
ATOM 743 O O . THR A 1 93 ? -39.969 5.019 34.534 1.00 91.19 93 THR A O 1
ATOM 746 N N . MET A 1 94 ? -40.703 6.997 35.275 1.00 90.44 94 MET A N 1
ATOM 747 C CA . MET A 1 94 ? -39.550 7.717 34.714 1.00 90.44 94 MET A CA 1
ATOM 748 C C . MET A 1 94 ? -38.222 7.185 35.270 1.00 90.44 94 MET A C 1
ATOM 750 O O . MET A 1 94 ? -37.250 7.082 34.530 1.00 90.44 94 MET A O 1
ATOM 754 N N . ALA A 1 95 ? -38.192 6.798 36.549 1.00 93.50 95 ALA A N 1
ATOM 755 C CA . ALA A 1 95 ? -37.014 6.212 37.181 1.00 93.50 95 ALA A CA 1
ATOM 756 C C . ALA A 1 95 ? -36.619 4.867 36.546 1.00 93.50 95 ALA A C 1
ATOM 758 O O . ALA A 1 95 ? -35.447 4.643 36.262 1.00 93.50 95 ALA A O 1
ATOM 759 N N . GLU A 1 96 ? -37.588 3.999 36.260 1.00 92.00 96 GLU A N 1
ATOM 760 C CA . GLU A 1 96 ? -37.357 2.709 35.600 1.00 92.00 96 GLU A CA 1
ATOM 761 C C . GLU A 1 96 ? -36.813 2.883 34.174 1.00 92.00 96 GLU A C 1
ATOM 763 O O . GLU A 1 96 ? -35.844 2.226 33.786 1.00 92.00 96 GLU A O 1
ATOM 768 N N . VAL A 1 97 ? -37.359 3.835 33.411 1.00 94.25 97 VAL A N 1
ATOM 769 C CA . VAL A 1 97 ? -36.839 4.172 32.074 1.00 94.25 97 VAL A CA 1
ATOM 770 C C . VAL A 1 97 ? -35.421 4.754 32.155 1.00 94.25 97 VAL A C 1
ATOM 772 O O . VAL A 1 97 ? -34.566 4.414 31.344 1.00 94.25 97 VAL A O 1
ATOM 775 N N . LEU A 1 98 ? -35.121 5.596 33.147 1.00 95.81 98 LEU A N 1
ATOM 776 C CA . LEU A 1 98 ? -33.788 6.190 33.302 1.00 95.81 98 LEU A CA 1
ATOM 777 C C . LEU A 1 98 ? -32.729 5.166 33.716 1.00 95.81 98 LEU A C 1
ATOM 779 O O . LEU A 1 98 ? -31.624 5.186 33.178 1.00 95.81 98 LEU A O 1
ATOM 783 N N . ILE A 1 99 ? -33.058 4.250 34.629 1.00 95.06 99 ILE A N 1
ATOM 784 C CA . ILE A 1 99 ? -32.142 3.179 35.040 1.00 95.06 99 ILE A CA 1
ATOM 785 C C . ILE A 1 99 ? -31.872 2.243 33.858 1.00 95.06 99 ILE A C 1
ATOM 787 O O . ILE A 1 99 ? -30.719 1.909 33.592 1.00 95.06 99 ILE A O 1
ATOM 791 N N . THR A 1 100 ? -32.906 1.859 33.104 1.00 95.50 100 THR A N 1
ATOM 792 C CA . THR A 1 100 ? -32.741 0.980 31.934 1.00 95.50 100 THR A CA 1
ATOM 793 C C . THR A 1 100 ? -31.926 1.640 30.821 1.00 95.50 100 THR A C 1
ATOM 795 O O . THR A 1 100 ? -30.997 1.017 30.306 1.00 95.50 100 THR A O 1
ATOM 798 N N . LEU A 1 101 ? -32.184 2.912 30.496 1.00 95.31 101 LEU A N 1
ATOM 799 C CA . LEU A 1 101 ? -31.356 3.672 29.553 1.00 95.31 101 LEU A CA 1
ATOM 800 C C . LEU A 1 101 ? -29.918 3.855 30.061 1.00 95.31 101 LEU A C 1
ATOM 802 O O . LEU A 1 101 ? -28.985 3.774 29.266 1.00 95.31 101 LEU A O 1
ATOM 806 N N . GLY A 1 102 ? -29.726 4.039 31.370 1.00 96.44 102 GLY A N 1
ATOM 807 C CA . GLY A 1 102 ? -28.404 4.112 31.995 1.00 96.44 102 GLY A CA 1
ATOM 808 C C . GLY A 1 102 ? -27.608 2.813 31.850 1.00 96.44 102 GLY A C 1
ATOM 809 O O . GLY A 1 102 ? -26.445 2.842 31.447 1.00 96.44 102 GLY A O 1
ATOM 810 N N . ILE A 1 103 ? -28.244 1.664 32.099 1.00 96.56 103 ILE A N 1
ATOM 811 C CA . ILE A 1 103 ? -27.619 0.341 31.946 1.00 96.56 103 ILE A CA 1
ATOM 812 C C . ILE A 1 103 ? -27.277 0.070 30.475 1.00 96.56 103 ILE A C 1
ATOM 814 O O . ILE A 1 103 ? -26.148 -0.317 30.170 1.00 96.56 103 ILE A O 1
ATOM 818 N N . ILE A 1 104 ? -28.219 0.305 29.553 1.00 95.56 104 ILE A N 1
ATOM 819 C CA . ILE A 1 104 ? -27.983 0.118 28.112 1.00 95.56 104 ILE A CA 1
ATOM 820 C C . ILE A 1 104 ? -26.862 1.046 27.632 1.00 95.56 104 ILE A C 1
ATOM 822 O O . ILE A 1 104 ? -25.982 0.598 26.901 1.00 95.56 104 ILE A O 1
ATOM 826 N N . GLY A 1 105 ? -26.848 2.308 28.073 1.00 95.94 105 GLY A N 1
ATOM 827 C CA . GLY A 1 105 ? -25.805 3.274 27.733 1.00 95.94 105 GLY A CA 1
ATOM 828 C C . GLY A 1 105 ? -24.411 2.830 28.183 1.00 95.94 105 GLY A C 1
ATOM 829 O O . GLY A 1 105 ? -23.466 2.898 27.396 1.00 95.94 105 GLY A O 1
ATOM 830 N N . LEU A 1 106 ? -24.286 2.304 29.406 1.00 94.38 106 LEU A N 1
ATOM 831 C CA . LEU A 1 106 ? -23.017 1.795 29.936 1.00 94.38 106 LEU A CA 1
ATOM 832 C C . LEU A 1 106 ? -22.506 0.589 29.133 1.00 94.38 106 LEU A C 1
ATOM 834 O O . LEU A 1 106 ? -21.354 0.567 28.696 1.00 94.38 106 LEU A O 1
ATOM 838 N N . VAL A 1 107 ? -23.369 -0.405 28.899 1.00 93.50 107 VAL A N 1
ATOM 839 C CA . VAL A 1 107 ? -22.992 -1.626 28.166 1.00 93.50 107 VAL A CA 1
ATOM 840 C C . VAL A 1 107 ? -22.678 -1.316 26.698 1.00 93.50 107 VAL A C 1
ATOM 842 O O . VAL A 1 107 ? -21.705 -1.838 26.143 1.00 93.50 107 VAL A O 1
ATOM 845 N N . ALA A 1 108 ? -23.454 -0.432 26.064 1.00 91.25 108 ALA A N 1
ATOM 846 C CA . ALA A 1 108 ? -23.202 0.015 24.698 1.00 91.25 108 ALA A CA 1
ATOM 847 C C . ALA A 1 108 ? -21.845 0.725 24.582 1.00 91.25 108 ALA A C 1
ATOM 849 O O . ALA A 1 108 ? -21.085 0.427 23.664 1.00 91.25 108 ALA A O 1
ATOM 850 N N . ALA A 1 109 ? -21.486 1.592 25.535 1.00 90.31 109 ALA A N 1
ATOM 851 C CA . ALA A 1 109 ? -20.198 2.286 25.526 1.00 90.31 109 ALA A CA 1
ATOM 852 C C . ALA A 1 109 ? -19.001 1.315 25.582 1.00 90.31 109 ALA A C 1
ATOM 854 O O . ALA A 1 109 ? -18.031 1.490 24.843 1.00 90.31 109 ALA A O 1
ATOM 855 N N . MET A 1 110 ? -19.086 0.254 26.393 1.00 88.88 110 MET A N 1
ATOM 856 C CA . MET A 1 110 ? -18.025 -0.760 26.494 1.00 88.88 110 MET A CA 1
ATOM 857 C C . MET A 1 110 ? -17.905 -1.631 25.234 1.00 88.88 110 MET A C 1
ATOM 859 O O . MET A 1 110 ? -16.813 -2.065 24.866 1.00 88.88 110 MET A O 1
ATOM 863 N N . THR A 1 111 ? -19.019 -1.895 24.552 1.00 89.62 111 THR A N 1
ATOM 864 C CA . THR A 1 111 ? -19.052 -2.800 23.393 1.00 89.62 111 THR A CA 1
ATOM 865 C C . THR A 1 111 ? -18.778 -2.086 22.068 1.00 89.62 111 THR A C 1
ATOM 867 O O . THR A 1 111 ? -18.095 -2.645 21.208 1.00 89.62 111 THR A O 1
ATOM 870 N N . MET A 1 112 ? -19.219 -0.835 21.911 1.00 87.62 112 MET A N 1
ATOM 871 C CA . MET A 1 112 ? -19.134 -0.080 20.656 1.00 87.62 112 MET A CA 1
ATOM 872 C C . MET A 1 112 ? -17.692 0.089 20.160 1.00 87.62 112 MET A C 1
ATOM 874 O O . MET A 1 112 ? -17.431 -0.101 18.973 1.00 87.62 112 MET A O 1
ATOM 878 N N . GLY A 1 113 ? -16.732 0.353 21.053 1.00 86.19 113 GLY A N 1
ATOM 879 C CA . GLY A 1 113 ? -15.322 0.505 20.672 1.00 86.19 113 GLY A CA 1
ATOM 880 C C . GLY A 1 113 ? -14.720 -0.763 20.052 1.00 86.19 113 GLY A C 1
ATOM 881 O O . GLY A 1 113 ? -14.121 -0.712 18.977 1.00 86.19 113 GLY A O 1
ATOM 882 N N . SER A 1 114 ? -14.922 -1.920 20.690 1.00 86.81 114 SER A N 1
ATOM 883 C CA . SER A 1 114 ? -14.370 -3.195 20.204 1.00 86.81 114 SER A CA 1
ATOM 884 C C . SER A 1 114 ? -15.022 -3.654 18.896 1.00 86.81 114 SER A C 1
ATOM 886 O O . SER A 1 114 ? -14.332 -4.134 17.995 1.00 86.81 114 SER A O 1
ATOM 888 N N . VAL A 1 115 ? -16.337 -3.454 18.756 1.00 90.88 115 VAL A N 1
ATOM 889 C CA . VAL A 1 115 ? -17.081 -3.798 17.538 1.00 90.88 115 VAL A CA 1
ATOM 890 C C . VAL A 1 115 ? -16.653 -2.915 16.366 1.00 90.88 115 VAL A C 1
ATOM 892 O O . VAL A 1 115 ? -16.409 -3.438 15.280 1.00 90.88 115 VAL A O 1
ATOM 895 N N . ILE A 1 116 ? -16.499 -1.602 16.576 1.00 91.44 116 ILE A N 1
ATOM 896 C CA . ILE A 1 116 ? -16.046 -0.675 15.528 1.00 91.44 116 ILE A CA 1
ATOM 897 C C . ILE A 1 116 ? -14.641 -1.038 15.048 1.00 91.44 116 ILE A C 1
ATOM 899 O O . ILE A 1 116 ? -14.399 -1.049 13.842 1.00 91.44 116 ILE A O 1
ATOM 903 N N . ASN A 1 117 ? -13.723 -1.364 15.961 1.00 89.75 117 ASN A N 1
ATOM 904 C CA . ASN A 1 117 ? -12.365 -1.751 15.582 1.00 89.75 117 ASN A CA 1
ATOM 905 C C . ASN A 1 117 ? -12.375 -3.030 14.740 1.00 89.75 117 ASN A C 1
ATOM 907 O O . ASN A 1 117 ? -11.850 -3.026 13.631 1.00 89.75 117 ASN A O 1
ATOM 911 N N . LYS A 1 118 ? -13.083 -4.077 15.181 1.00 92.25 118 LYS A N 1
ATOM 912 C CA . LYS A 1 118 ? -13.222 -5.316 14.399 1.00 92.25 118 LYS A CA 1
ATOM 913 C C . LYS A 1 118 ? -13.891 -5.095 13.041 1.00 92.25 118 LYS A C 1
ATOM 915 O O . LYS A 1 118 ? -13.536 -5.757 12.068 1.00 92.25 118 LYS A O 1
ATOM 920 N N . PHE A 1 119 ? -14.858 -4.183 12.954 1.00 94.44 119 PHE A N 1
ATOM 921 C CA . PHE A 1 119 ? -15.487 -3.831 11.683 1.00 94.44 119 PHE A CA 1
ATOM 922 C C . PHE A 1 119 ? -14.494 -3.158 10.728 1.00 94.44 119 PHE A C 1
ATOM 924 O O . PHE A 1 119 ? -14.377 -3.593 9.583 1.00 94.44 119 PHE A O 1
ATOM 931 N N . LYS A 1 120 ? -13.732 -2.164 11.205 1.00 93.56 120 LYS A N 1
ATOM 932 C CA . LYS A 1 120 ? -12.669 -1.513 10.420 1.00 93.56 120 LYS A CA 1
ATOM 933 C C . LYS A 1 120 ? -11.632 -2.523 9.941 1.00 93.56 120 LYS A C 1
ATOM 935 O O . LYS A 1 120 ? -11.216 -2.475 8.789 1.00 93.56 120 LYS A O 1
ATOM 940 N N . GLU A 1 121 ? -11.256 -3.469 10.798 1.00 95.44 121 GLU A N 1
ATOM 941 C CA . GLU A 1 121 ? -10.300 -4.508 10.425 1.00 95.44 121 GLU A CA 1
ATOM 942 C C . GLU A 1 121 ? -10.830 -5.393 9.289 1.00 95.44 121 GLU A C 1
ATOM 944 O O . GLU A 1 121 ? -10.135 -5.638 8.303 1.00 95.44 121 GLU A O 1
ATOM 949 N N . ARG A 1 122 ? -12.097 -5.812 9.369 1.00 95.94 122 ARG A N 1
ATOM 950 C CA . ARG A 1 122 ? -12.748 -6.561 8.286 1.00 95.94 122 ARG A CA 1
ATOM 951 C C . ARG A 1 122 ? -12.858 -5.756 6.994 1.00 95.94 122 ARG A C 1
ATOM 953 O O . ARG A 1 122 ? -12.689 -6.327 5.919 1.00 95.94 122 ARG A O 1
ATOM 960 N N . GLU A 1 123 ? -13.130 -4.456 7.087 1.00 95.75 123 GLU A N 1
ATOM 961 C CA . GLU A 1 123 ? -13.169 -3.564 5.926 1.00 95.75 123 GLU A CA 1
ATOM 962 C C . GLU A 1 123 ? -11.805 -3.515 5.223 1.00 95.75 123 GLU A C 1
ATOM 964 O O . GLU A 1 123 ? -11.735 -3.686 4.006 1.00 95.75 123 GLU A O 1
ATOM 969 N N . ILE A 1 124 ? -10.721 -3.352 5.987 1.00 97.00 124 ILE A N 1
ATOM 970 C CA . ILE A 1 124 ? -9.349 -3.337 5.467 1.00 97.00 124 ILE A CA 1
ATOM 971 C C . ILE A 1 124 ? -9.007 -4.669 4.796 1.00 97.00 124 ILE A C 1
ATOM 973 O O . ILE A 1 124 ? -8.515 -4.669 3.668 1.00 97.00 124 ILE A O 1
ATOM 977 N N . VAL A 1 125 ? -9.321 -5.805 5.429 1.00 97.81 125 VAL A N 1
ATOM 978 C CA . VAL A 1 125 ? -9.089 -7.137 4.840 1.00 97.81 125 VAL A CA 1
ATOM 979 C C . VAL A 1 125 ? -9.825 -7.279 3.505 1.00 97.81 125 VAL A C 1
ATOM 981 O O . VAL A 1 125 ? -9.243 -7.721 2.513 1.00 97.81 125 VAL A O 1
ATOM 984 N N . ALA A 1 126 ? -11.099 -6.881 3.448 1.00 97.50 126 ALA A N 1
ATOM 985 C CA . ALA A 1 126 ? -11.893 -6.951 2.223 1.00 97.50 126 ALA A CA 1
ATOM 986 C C . ALA A 1 126 ? -11.325 -6.047 1.117 1.00 97.50 126 ALA A C 1
ATOM 988 O O . ALA A 1 126 ? -11.199 -6.477 -0.034 1.00 97.50 126 ALA A O 1
ATOM 989 N N . LYS A 1 127 ? -10.931 -4.816 1.465 1.00 97.00 127 LYS A N 1
ATOM 990 C CA . LYS A 1 127 ? -10.295 -3.875 0.535 1.00 97.00 127 LYS A CA 1
ATOM 991 C C . LYS A 1 127 ? -8.964 -4.400 0.015 1.00 97.00 127 LYS A C 1
ATOM 993 O O . LYS A 1 127 ? -8.746 -4.382 -1.192 1.00 97.00 127 LYS A O 1
ATOM 998 N N . LEU A 1 128 ? -8.108 -4.934 0.883 1.00 97.44 128 LEU A N 1
ATOM 999 C CA . LEU A 1 128 ? -6.810 -5.461 0.477 1.00 97.44 128 LEU A CA 1
ATOM 1000 C C . LEU A 1 128 ? -6.954 -6.662 -0.467 1.00 97.44 128 LEU A C 1
ATOM 1002 O O . LEU A 1 128 ? -6.250 -6.733 -1.471 1.00 97.44 128 LEU A O 1
ATOM 1006 N N . LYS A 1 129 ? -7.910 -7.569 -0.216 1.00 97.44 129 LYS A N 1
ATOM 1007 C CA . LYS A 1 129 ? -8.227 -8.679 -1.137 1.00 97.44 129 LYS A CA 1
ATOM 1008 C C . LYS A 1 129 ? -8.690 -8.184 -2.506 1.00 97.44 129 LYS A C 1
ATOM 1010 O O . LYS A 1 129 ? -8.260 -8.710 -3.537 1.00 97.44 129 LYS A O 1
ATOM 1015 N N . LYS A 1 130 ? -9.555 -7.165 -2.521 1.00 96.94 130 LYS A N 1
ATOM 1016 C CA . LYS A 1 130 ? -10.008 -6.518 -3.756 1.00 96.94 130 LYS A CA 1
ATOM 1017 C C . LYS A 1 130 ? -8.817 -5.936 -4.519 1.00 96.94 130 LYS A C 1
ATOM 1019 O O . LYS A 1 130 ? -8.659 -6.235 -5.696 1.00 96.94 130 LYS A O 1
ATOM 1024 N N . ILE A 1 131 ? -7.955 -5.171 -3.850 1.00 96.69 131 ILE A N 1
ATOM 1025 C CA . ILE A 1 131 ? -6.784 -4.544 -4.475 1.00 96.69 131 ILE A CA 1
ATOM 1026 C C . ILE A 1 131 ? -5.799 -5.602 -4.979 1.00 96.69 131 ILE A C 1
ATOM 1028 O O . ILE A 1 131 ? -5.353 -5.499 -6.113 1.00 96.69 131 ILE A O 1
ATOM 1032 N N . ASN A 1 132 ? -5.532 -6.666 -4.215 1.00 97.00 132 ASN A N 1
ATOM 1033 C CA . ASN A 1 132 ? -4.702 -7.786 -4.670 1.00 97.00 132 ASN A CA 1
ATOM 1034 C C . ASN A 1 132 ? -5.237 -8.407 -5.971 1.00 97.00 132 ASN A C 1
ATOM 1036 O O . ASN A 1 132 ? -4.464 -8.716 -6.876 1.00 97.00 132 ASN A O 1
ATOM 1040 N N . THR A 1 133 ? -6.559 -8.553 -6.079 1.00 96.94 133 THR A N 1
ATOM 1041 C CA . THR A 1 133 ? -7.210 -9.060 -7.294 1.00 96.94 133 THR A CA 1
ATOM 1042 C C . THR A 1 133 ? -7.034 -8.090 -8.460 1.00 96.94 133 THR A C 1
ATOM 1044 O O . THR A 1 133 ? -6.613 -8.511 -9.532 1.00 96.94 133 THR A O 1
ATOM 1047 N N . ILE A 1 134 ? -7.287 -6.796 -8.241 1.00 96.38 134 ILE A N 1
ATOM 1048 C CA . ILE A 1 134 ? -7.141 -5.755 -9.267 1.00 96.38 134 ILE A CA 1
ATOM 1049 C C . ILE A 1 134 ? -5.687 -5.667 -9.752 1.00 96.38 134 ILE A C 1
ATOM 1051 O O . ILE A 1 134 ? -5.453 -5.662 -10.954 1.00 96.38 134 ILE A O 1
ATOM 1055 N N . LEU A 1 135 ? -4.710 -5.652 -8.840 1.00 96.88 135 LEU A N 1
ATOM 1056 C CA . LEU A 1 135 ? -3.284 -5.624 -9.181 1.00 96.88 135 LEU A CA 1
ATOM 1057 C C . LEU A 1 135 ? -2.874 -6.863 -9.981 1.00 96.88 135 LEU A C 1
ATOM 1059 O O . LEU A 1 135 ? -2.192 -6.740 -10.993 1.00 96.88 135 LEU A O 1
ATOM 1063 N N . SER A 1 136 ? -3.315 -8.050 -9.554 1.00 96.44 136 SER A N 1
ATOM 1064 C CA . SER A 1 136 ? -3.003 -9.301 -10.254 1.00 96.44 136 SER A CA 1
ATOM 1065 C C . SER A 1 136 ? -3.600 -9.322 -11.662 1.00 96.44 136 SER A C 1
ATOM 1067 O O . SER A 1 136 ? -2.916 -9.696 -12.607 1.00 96.44 136 SER A O 1
ATOM 1069 N N . GLN A 1 137 ? -4.852 -8.886 -11.818 1.00 96.56 137 GLN A N 1
ATOM 1070 C CA . GLN A 1 137 ? -5.523 -8.814 -13.120 1.00 96.56 137 GLN A CA 1
ATOM 1071 C C . GLN A 1 137 ? -4.889 -7.771 -14.043 1.00 96.56 137 GLN A C 1
ATOM 1073 O O . GLN A 1 137 ? -4.683 -8.053 -15.223 1.00 96.56 137 GLN A O 1
ATOM 1078 N N . ALA A 1 138 ? -4.549 -6.596 -13.509 1.00 96.19 138 ALA A N 1
ATOM 1079 C CA . ALA A 1 138 ? -3.863 -5.549 -14.257 1.00 96.19 138 ALA A CA 1
ATOM 1080 C C . ALA A 1 138 ? -2.502 -6.037 -14.767 1.00 96.19 138 ALA A C 1
ATOM 1082 O O . ALA A 1 138 ? -2.184 -5.839 -15.934 1.00 96.19 138 ALA A O 1
ATOM 1083 N N . LEU A 1 139 ? -1.736 -6.740 -13.925 1.00 95.81 139 LEU A N 1
ATOM 1084 C CA . LEU A 1 139 ? -0.456 -7.303 -14.340 1.00 95.81 139 LEU A CA 1
ATOM 1085 C C . LEU A 1 139 ? -0.622 -8.360 -15.434 1.00 95.81 139 LEU A C 1
ATOM 1087 O O . LEU A 1 139 ? 0.084 -8.291 -16.429 1.00 95.81 139 LEU A O 1
ATOM 1091 N N . VAL A 1 140 ? -1.527 -9.328 -15.255 1.00 96.31 140 VAL A N 1
ATOM 1092 C CA . VAL A 1 140 ? -1.756 -10.378 -16.264 1.00 96.31 140 VAL A CA 1
ATOM 1093 C C . VAL A 1 140 ? -2.119 -9.747 -17.607 1.00 96.31 140 VAL A C 1
ATOM 1095 O O . VAL A 1 140 ? -1.510 -10.079 -18.614 1.00 96.31 140 VAL A O 1
ATOM 1098 N N . SER A 1 141 ? -3.013 -8.756 -17.599 1.00 96.25 141 SER A N 1
ATOM 1099 C CA . SER A 1 141 ? -3.408 -8.039 -18.818 1.00 96.25 141 SER A CA 1
ATOM 1100 C C . SER A 1 141 ? -2.231 -7.283 -19.450 1.00 96.25 141 SER A C 1
ATOM 1102 O O . SER A 1 141 ? -2.040 -7.327 -20.660 1.00 96.25 141 SER A O 1
ATOM 1104 N N . ALA A 1 142 ? -1.393 -6.627 -18.640 1.00 95.31 142 ALA A N 1
ATOM 1105 C CA . ALA A 1 142 ? -0.190 -5.955 -19.128 1.00 95.31 142 ALA A CA 1
ATOM 1106 C C . ALA A 1 142 ? 0.828 -6.939 -19.732 1.00 95.31 142 ALA A C 1
ATOM 1108 O O . ALA A 1 142 ? 1.452 -6.622 -20.742 1.00 95.31 142 ALA A O 1
ATOM 1109 N N . ILE A 1 143 ? 0.977 -8.127 -19.135 1.00 94.69 143 ILE A N 1
ATOM 1110 C CA . ILE A 1 143 ? 1.865 -9.182 -19.635 1.00 94.69 143 ILE A CA 1
ATOM 1111 C C . ILE A 1 143 ? 1.358 -9.742 -20.964 1.00 94.69 143 ILE A C 1
ATOM 1113 O O . ILE A 1 143 ? 2.155 -9.941 -21.879 1.00 94.69 143 ILE A O 1
ATOM 1117 N N . ASP A 1 144 ? 0.049 -9.954 -21.086 1.00 94.81 144 ASP A N 1
ATOM 1118 C CA . ASP A 1 144 ? -0.567 -10.455 -22.316 1.00 94.81 144 ASP A CA 1
ATOM 1119 C C . ASP A 1 144 ? -0.379 -9.473 -23.491 1.00 94.81 144 ASP A C 1
ATOM 1121 O O . ASP A 1 144 ? -0.206 -9.902 -24.631 1.00 94.81 144 ASP A O 1
ATOM 1125 N N . GLU A 1 145 ? -0.367 -8.160 -23.224 1.00 93.25 145 GLU A N 1
ATOM 1126 C CA . GLU A 1 145 ? -0.170 -7.122 -24.246 1.00 93.25 145 GLU A CA 1
ATOM 1127 C C . GLU A 1 145 ? 1.307 -6.831 -24.571 1.00 93.25 145 GLU A C 1
ATOM 1129 O O . GLU A 1 145 ? 1.639 -6.580 -25.729 1.00 93.25 145 GLU A O 1
ATOM 1134 N N . GLN A 1 146 ? 2.187 -6.795 -23.563 1.00 91.06 146 GLN A N 1
ATOM 1135 C CA . GLN A 1 146 ? 3.536 -6.209 -23.680 1.00 91.06 146 GLN A CA 1
ATOM 1136 C C . GLN A 1 146 ? 4.673 -7.176 -23.313 1.00 91.06 146 GLN A C 1
ATOM 1138 O O . GLN A 1 146 ? 5.845 -6.798 -23.344 1.00 91.06 146 GLN A O 1
ATOM 1143 N N . GLY A 1 147 ? 4.351 -8.427 -22.983 1.00 91.81 147 GLY A N 1
ATOM 1144 C CA . GLY A 1 147 ? 5.317 -9.409 -22.499 1.00 91.81 147 GLY A CA 1
ATOM 1145 C C . GLY A 1 147 ? 5.604 -9.281 -21.002 1.00 91.81 147 GLY A C 1
ATOM 1146 O O . GLY A 1 147 ? 5.051 -8.436 -20.296 1.00 91.81 147 GLY A O 1
ATOM 1147 N N . THR A 1 148 ? 6.454 -10.168 -20.489 1.00 91.00 148 THR A N 1
ATOM 1148 C CA . THR A 1 148 ? 6.760 -10.259 -19.055 1.00 91.00 148 THR A CA 1
ATOM 1149 C C . THR A 1 148 ? 7.511 -9.032 -18.534 1.00 91.00 148 THR A C 1
ATOM 1151 O O . THR A 1 148 ? 8.155 -8.310 -19.283 1.00 91.00 148 THR A O 1
ATOM 1154 N N . VAL A 1 149 ? 7.459 -8.790 -17.221 1.00 89.69 149 VAL A N 1
ATOM 1155 C CA . VAL A 1 149 ? 7.976 -7.543 -16.615 1.00 89.69 149 VAL A CA 1
ATOM 1156 C C . VAL A 1 149 ? 9.474 -7.326 -16.869 1.00 89.69 149 VAL A C 1
ATOM 1158 O O . VAL A 1 149 ? 9.934 -6.191 -16.911 1.00 89.69 149 VAL A O 1
ATOM 1161 N N . ASP A 1 150 ? 10.245 -8.396 -17.066 1.00 87.06 150 ASP A N 1
ATOM 1162 C CA . ASP A 1 150 ? 11.673 -8.335 -17.399 1.00 87.06 150 ASP A CA 1
ATOM 1163 C C . ASP A 1 150 ? 11.968 -7.768 -18.794 1.00 87.06 150 ASP A C 1
ATOM 1165 O O . ASP A 1 150 ? 13.095 -7.352 -19.048 1.00 87.06 150 ASP A O 1
ATOM 1169 N N . THR A 1 151 ? 10.982 -7.733 -19.695 1.00 87.62 151 THR A N 1
ATOM 1170 C CA . THR A 1 151 ? 11.131 -7.143 -21.034 1.00 87.62 151 THR A CA 1
ATOM 1171 C C . THR A 1 151 ? 10.698 -5.681 -21.090 1.00 87.62 151 THR A C 1
ATOM 1173 O O . THR A 1 151 ? 10.792 -5.059 -22.146 1.00 87.62 151 THR A O 1
ATOM 1176 N N . TRP A 1 152 ? 10.200 -5.128 -19.982 1.00 88.00 152 TRP A N 1
ATOM 1177 C CA . TRP A 1 152 ? 9.726 -3.751 -19.915 1.00 88.00 152 TRP A CA 1
ATOM 1178 C C . TRP A 1 152 ? 10.894 -2.767 -19.825 1.00 88.00 152 TRP A C 1
ATOM 1180 O O . TRP A 1 152 ? 11.889 -3.014 -19.142 1.00 88.00 152 TRP A O 1
ATOM 1190 N N . ASP A 1 153 ? 10.748 -1.617 -20.483 1.00 83.00 153 ASP A N 1
ATOM 1191 C CA . ASP A 1 153 ? 11.768 -0.562 -20.536 1.00 83.00 153 ASP A CA 1
ATOM 1192 C C . ASP A 1 153 ? 11.824 0.262 -19.231 1.00 83.00 153 ASP A C 1
ATOM 1194 O O . ASP A 1 153 ? 11.478 1.440 -19.178 1.00 83.00 153 ASP A O 1
ATOM 1198 N N . LEU A 1 154 ? 12.209 -0.388 -18.128 1.00 78.75 154 LEU A N 1
ATOM 1199 C CA . LEU A 1 154 ? 12.341 0.214 -16.794 1.00 78.75 154 LEU A CA 1
ATOM 1200 C C . LEU A 1 154 ? 13.817 0.433 -16.423 1.00 78.75 154 LEU A C 1
ATOM 1202 O O . LEU A 1 154 ? 14.241 0.215 -15.289 1.00 78.75 154 LEU A O 1
ATOM 1206 N N . ILE A 1 155 ? 14.625 0.860 -17.399 1.00 63.88 155 ILE A N 1
ATOM 1207 C CA . ILE A 1 155 ? 16.095 0.930 -17.298 1.00 63.88 155 ILE A CA 1
ATOM 1208 C C . ILE A 1 155 ? 16.559 1.996 -16.284 1.00 63.88 155 ILE A C 1
ATOM 1210 O O . ILE A 1 155 ? 17.657 1.913 -15.730 1.00 63.88 155 ILE A O 1
ATOM 1214 N N . LYS A 1 156 ? 15.712 2.986 -15.988 1.00 65.31 156 LYS A N 1
ATOM 1215 C CA . LYS A 1 156 ? 15.984 4.058 -15.023 1.00 65.31 156 LYS A CA 1
ATOM 1216 C C . LYS A 1 156 ? 15.229 3.804 -13.711 1.00 65.31 156 LYS A C 1
ATOM 1218 O O . LYS A 1 156 ? 14.147 4.345 -13.539 1.00 65.31 156 LYS A O 1
ATOM 1223 N N . GLY A 1 157 ? 15.793 2.975 -12.822 1.00 68.88 157 GLY A N 1
ATOM 1224 C CA . GLY A 1 157 ? 15.203 2.535 -11.538 1.00 68.88 157 GLY A CA 1
ATOM 1225 C C . GLY A 1 157 ? 14.709 3.658 -10.609 1.00 68.88 157 GLY A C 1
ATOM 1226 O O . GLY A 1 157 ? 13.654 4.222 -10.853 1.00 68.88 157 GLY A O 1
ATOM 1227 N N . ASP A 1 158 ? 15.450 4.017 -9.550 1.00 72.38 158 ASP A N 1
ATOM 1228 C CA . ASP A 1 158 ? 15.122 5.112 -8.591 1.00 72.38 158 ASP A CA 1
ATOM 1229 C C . ASP A 1 158 ? 14.975 6.524 -9.215 1.00 72.38 158 ASP A C 1
ATOM 1231 O O . ASP A 1 158 ? 14.981 7.550 -8.524 1.00 72.38 158 ASP A O 1
ATOM 1235 N N . ASP A 1 159 ? 14.872 6.595 -10.532 1.00 79.69 159 ASP A N 1
ATOM 1236 C CA . ASP A 1 159 ? 14.595 7.794 -11.280 1.00 79.69 159 ASP A CA 1
ATOM 1237 C C . ASP A 1 159 ? 13.107 8.181 -11.153 1.00 79.69 159 ASP A C 1
ATOM 1239 O O . ASP A 1 159 ? 12.222 7.317 -11.163 1.00 79.69 159 ASP A O 1
ATOM 1243 N N . PRO A 1 160 ? 12.784 9.480 -11.030 1.00 72.50 160 PRO A N 1
ATOM 1244 C CA . PRO A 1 160 ? 11.399 9.944 -11.047 1.00 72.50 160 PRO A CA 1
ATOM 1245 C C . PRO A 1 160 ? 10.604 9.521 -12.294 1.00 72.50 160 PRO A C 1
ATOM 1247 O O . PRO A 1 160 ? 9.383 9.371 -12.201 1.00 72.50 160 PRO A O 1
ATOM 1250 N N . GLU A 1 161 ? 11.263 9.311 -13.434 1.00 81.12 161 GLU A N 1
ATOM 1251 C CA . GLU A 1 161 ? 10.629 8.867 -14.676 1.00 81.12 161 GLU A CA 1
ATOM 1252 C C . GLU A 1 161 ? 10.268 7.379 -14.635 1.00 81.12 161 GLU A C 1
ATOM 1254 O O . GLU A 1 161 ? 9.216 7.012 -15.150 1.00 81.12 161 GLU A O 1
ATOM 1259 N N . GLY A 1 162 ? 11.065 6.527 -13.977 1.00 84.75 162 GLY A N 1
ATOM 1260 C CA . GLY A 1 162 ? 10.878 5.070 -13.985 1.00 84.75 162 GLY A CA 1
ATOM 1261 C C . GLY A 1 162 ? 9.537 4.636 -13.395 1.00 84.75 162 GLY A C 1
ATOM 1262 O O . GLY A 1 162 ? 8.742 3.953 -14.042 1.00 84.75 162 GLY A O 1
ATOM 1263 N N . SER A 1 163 ? 9.227 5.101 -12.185 1.00 88.31 163 SER A N 1
ATOM 1264 C CA . SER A 1 163 ? 7.952 4.788 -11.522 1.00 88.31 163 SER A CA 1
ATOM 1265 C C . SER A 1 163 ? 6.745 5.436 -12.202 1.00 88.31 163 SER A C 1
ATOM 1267 O O . SER A 1 163 ? 5.646 4.878 -12.173 1.00 88.31 163 SER A O 1
ATOM 1269 N N . ALA A 1 164 ? 6.927 6.607 -12.820 1.00 88.69 164 ALA A N 1
ATOM 1270 C CA . ALA A 1 164 ? 5.879 7.240 -13.614 1.00 88.69 164 ALA A CA 1
ATOM 1271 C C . ALA A 1 164 ? 5.599 6.443 -14.895 1.00 88.69 164 ALA A C 1
ATOM 1273 O O . ALA A 1 164 ? 4.440 6.175 -15.205 1.00 88.69 164 ALA A O 1
ATOM 1274 N N . PHE A 1 165 ? 6.653 6.005 -15.583 1.00 89.81 165 PHE A N 1
ATOM 1275 C CA . PHE A 1 165 ? 6.581 5.190 -16.788 1.00 89.81 165 PHE A CA 1
ATOM 1276 C C . PHE A 1 165 ? 5.930 3.831 -16.515 1.00 89.81 165 PHE A C 1
ATOM 1278 O O . PHE A 1 165 ? 5.071 3.412 -17.292 1.00 89.81 165 PHE A O 1
ATOM 1285 N N . LEU A 1 166 ? 6.269 3.189 -15.387 1.00 90.88 166 LEU A N 1
ATOM 1286 C CA . LEU A 1 166 ? 5.630 1.955 -14.928 1.00 90.88 166 LEU A CA 1
ATOM 1287 C C . LEU A 1 166 ? 4.107 2.117 -14.830 1.00 90.88 166 LEU A C 1
ATOM 1289 O O . LEU A 1 166 ? 3.356 1.310 -15.373 1.00 90.88 166 LEU A O 1
ATOM 1293 N N . LEU A 1 167 ? 3.646 3.163 -14.139 1.00 91.25 167 LEU A N 1
ATOM 1294 C CA . LEU A 1 167 ? 2.216 3.394 -13.959 1.00 91.25 167 LEU A CA 1
ATOM 1295 C C . LEU A 1 167 ? 1.528 3.699 -15.296 1.00 91.25 167 LEU A C 1
ATOM 1297 O O . LEU A 1 167 ? 0.568 3.020 -15.647 1.00 91.25 167 LEU A O 1
ATOM 1301 N N . VAL A 1 168 ? 2.019 4.697 -16.033 1.00 90.50 168 VAL A N 1
ATOM 1302 C CA . VAL A 1 168 ? 1.346 5.244 -17.224 1.00 90.50 168 VAL A CA 1
ATOM 1303 C C . VAL A 1 168 ? 1.257 4.217 -18.357 1.00 90.50 168 VAL A C 1
ATOM 1305 O O . VAL A 1 168 ? 0.206 4.067 -18.975 1.00 90.50 168 VAL A O 1
ATOM 1308 N N . ASN A 1 169 ? 2.325 3.456 -18.614 1.00 91.25 169 ASN A N 1
ATOM 1309 C CA . ASN A 1 169 ? 2.360 2.553 -19.771 1.00 91.25 169 ASN A CA 1
ATOM 1310 C C . ASN A 1 169 ? 1.768 1.169 -19.498 1.00 91.25 169 ASN A C 1
ATOM 1312 O O . ASN A 1 169 ? 1.243 0.543 -20.422 1.00 91.25 169 ASN A O 1
ATOM 1316 N N . TYR A 1 170 ? 1.838 0.693 -18.252 1.00 91.88 170 TYR A N 1
ATOM 1317 C CA . TYR A 1 170 ? 1.495 -0.696 -17.933 1.00 91.88 170 TYR A CA 1
ATOM 1318 C C . TYR A 1 170 ? 0.282 -0.844 -17.020 1.00 91.88 170 TYR A C 1
ATOM 1320 O O . TYR A 1 170 ? -0.346 -1.895 -17.035 1.00 91.88 170 TYR A O 1
ATOM 1328 N N . PHE A 1 171 ? -0.080 0.169 -16.231 1.00 93.25 171 PHE A N 1
ATOM 1329 C CA . PHE A 1 171 ? -1.101 0.010 -15.191 1.00 93.25 171 PHE A CA 1
ATOM 1330 C C . PHE A 1 171 ? -2.287 0.975 -15.298 1.00 93.25 171 PHE A C 1
ATOM 1332 O O . PHE A 1 171 ? -3.398 0.601 -14.927 1.00 93.25 171 PHE A O 1
ATOM 1339 N N . GLU A 1 172 ? -2.088 2.188 -15.817 1.00 92.69 172 GLU A N 1
ATOM 1340 C CA . GLU A 1 172 ? -3.080 3.271 -15.801 1.00 92.69 172 GLU A CA 1
ATOM 1341 C C . GLU A 1 172 ? -4.424 2.850 -16.413 1.00 92.69 172 GLU A C 1
ATOM 1343 O O . GLU A 1 172 ? -5.476 3.075 -15.815 1.00 92.69 172 GLU A O 1
ATOM 1348 N N . ARG A 1 173 ? -4.390 2.139 -17.548 1.00 93.50 173 ARG A N 1
ATOM 1349 C CA . ARG A 1 173 ? -5.588 1.676 -18.275 1.00 93.50 173 ARG A CA 1
ATOM 1350 C C . ARG A 1 173 ? -6.444 0.671 -17.499 1.00 93.50 173 ARG A C 1
ATOM 1352 O O . ARG A 1 173 ? -7.632 0.534 -17.781 1.00 93.50 173 ARG A O 1
ATOM 1359 N N . TYR A 1 174 ? -5.860 -0.027 -16.529 1.00 93.62 174 TYR A N 1
ATOM 1360 C CA . TYR A 1 174 ? -6.535 -1.071 -15.754 1.00 93.62 174 TYR A CA 1
ATOM 1361 C C . TYR A 1 174 ? -7.131 -0.548 -14.445 1.00 93.62 174 TYR A C 1
ATOM 1363 O O . TYR A 1 174 ? -7.832 -1.277 -13.737 1.00 93.62 174 TYR A O 1
ATOM 1371 N N . PHE A 1 175 ? -6.880 0.718 -14.112 1.00 94.88 175 PHE A N 1
ATOM 1372 C CA . PHE A 1 175 ? -7.347 1.331 -12.881 1.00 94.88 175 PHE A CA 1
ATOM 1373 C C . PHE A 1 175 ? -8.416 2.389 -13.131 1.00 94.88 175 PHE A C 1
ATOM 1375 O O . PHE A 1 175 ? -8.368 3.179 -14.067 1.00 94.88 175 PHE A O 1
ATOM 1382 N N . LYS A 1 176 ? -9.383 2.454 -12.214 1.00 94.94 176 LYS A N 1
ATOM 1383 C CA . LYS A 1 176 ? -10.332 3.569 -12.142 1.00 94.94 176 LYS A CA 1
ATOM 1384 C C . LYS A 1 176 ? -9.721 4.671 -11.294 1.00 94.94 176 LYS A C 1
ATOM 1386 O O . LYS A 1 176 ? -9.849 4.636 -10.069 1.00 94.94 176 LYS A O 1
ATOM 1391 N N . ILE A 1 177 ? -9.031 5.600 -11.940 1.00 94.75 177 ILE A N 1
ATOM 1392 C CA . ILE A 1 177 ? -8.267 6.653 -11.273 1.00 94.75 177 ILE A CA 1
ATOM 1393 C C . ILE A 1 177 ? -9.163 7.852 -10.966 1.00 94.75 177 ILE A C 1
ATOM 1395 O O . ILE A 1 177 ? -9.922 8.312 -11.813 1.00 94.75 177 ILE A O 1
ATOM 1399 N N . LEU A 1 178 ? -9.065 8.343 -9.732 1.00 94.56 178 LEU A N 1
ATOM 1400 C CA . LEU A 1 178 ? -9.673 9.594 -9.284 1.00 94.56 178 LEU A CA 1
ATOM 1401 C C . LEU A 1 178 ? -8.702 10.768 -9.419 1.00 94.56 178 LEU A C 1
ATOM 1403 O O . LEU A 1 178 ? -9.103 11.854 -9.821 1.00 94.56 178 LEU A O 1
ATOM 1407 N N . SER A 1 179 ? -7.434 10.560 -9.055 1.00 93.62 179 SER A N 1
ATOM 1408 C CA . SER A 1 179 ? -6.391 11.582 -9.143 1.00 93.62 179 SER A CA 1
ATOM 1409 C C . SER A 1 179 ? -5.044 10.954 -9.474 1.00 93.62 179 SER A C 1
ATOM 1411 O O . SER A 1 179 ? -4.604 10.024 -8.798 1.00 93.62 179 SER A O 1
ATOM 1413 N N . ASN A 1 180 ? -4.370 11.510 -10.482 1.00 90.44 180 ASN A N 1
ATOM 1414 C CA . ASN A 1 180 ? -3.022 11.123 -10.908 1.00 90.44 180 ASN A CA 1
ATOM 1415 C C . ASN A 1 180 ? -1.903 11.805 -10.100 1.00 90.44 180 ASN A C 1
ATOM 1417 O O . ASN A 1 180 ? -0.723 11.632 -10.419 1.00 90.44 180 ASN A O 1
ATOM 1421 N N . CYS A 1 181 ? -2.259 12.573 -9.062 1.00 90.94 181 CYS A N 1
ATOM 1422 C CA . CYS A 1 181 ? -1.324 13.223 -8.145 1.00 90.94 181 CYS A CA 1
ATOM 1423 C C . CYS A 1 181 ? -0.207 13.977 -8.889 1.00 90.94 181 CYS A C 1
ATOM 1425 O O . CYS A 1 181 ? 0.971 13.637 -8.746 1.00 90.94 181 CYS A O 1
ATOM 1427 N N . GLU A 1 182 ? -0.580 14.952 -9.733 1.00 83.56 182 GLU A N 1
ATOM 1428 C CA . GLU A 1 182 ? 0.367 15.760 -10.529 1.00 83.56 182 GLU A CA 1
ATOM 1429 C C . GLU A 1 182 ? 1.487 16.320 -9.648 1.00 83.56 182 GLU A C 1
ATOM 1431 O O . GLU A 1 182 ? 2.671 16.158 -9.940 1.00 83.56 182 GLU A O 1
ATOM 1436 N N . THR A 1 183 ? 1.098 16.871 -8.498 1.00 85.00 183 THR A N 1
ATOM 1437 C CA . THR A 1 183 ? 1.985 17.094 -7.359 1.00 85.00 183 THR A CA 1
ATOM 1438 C C . THR A 1 183 ? 1.747 16.005 -6.318 1.00 85.00 183 THR A C 1
ATOM 1440 O O . THR A 1 183 ? 0.608 15.673 -5.986 1.00 85.00 183 THR A O 1
ATOM 1443 N N . LYS A 1 184 ? 2.814 15.440 -5.750 1.00 83.69 184 LYS A N 1
ATOM 1444 C CA . LYS A 1 184 ? 2.699 14.376 -4.733 1.00 83.69 184 LYS A CA 1
ATOM 1445 C C . LYS A 1 184 ? 1.960 14.868 -3.490 1.00 83.69 184 LYS A C 1
ATOM 1447 O O . LYS A 1 184 ? 1.153 14.128 -2.931 1.00 83.69 184 LYS A O 1
ATOM 1452 N N . GLN A 1 185 ? 2.158 16.137 -3.135 1.00 87.69 185 GLN A N 1
ATOM 1453 C CA . GLN A 1 185 ? 1.515 16.801 -2.003 1.00 87.69 185 GLN A CA 1
ATOM 1454 C C . GLN A 1 185 ? -0.020 16.878 -2.126 1.00 87.69 185 GLN A C 1
ATOM 1456 O O . GLN A 1 185 ? -0.703 17.060 -1.123 1.00 87.69 185 GLN A O 1
ATOM 1461 N N . SER A 1 186 ? -0.580 16.716 -3.333 1.00 89.75 186 SER A N 1
ATOM 1462 C CA . SER A 1 186 ? -2.038 16.676 -3.527 1.00 89.75 186 SER A CA 1
ATOM 1463 C C . SER A 1 186 ? -2.688 15.407 -2.963 1.00 89.75 186 SER A C 1
ATOM 1465 O O . SER A 1 186 ? -3.860 15.425 -2.595 1.00 89.75 186 SER A O 1
ATOM 1467 N N . CYS A 1 187 ? -1.930 14.311 -2.870 1.00 92.44 187 CYS A N 1
ATOM 1468 C CA . CYS A 1 187 ? -2.437 13.001 -2.461 1.00 92.44 187 CYS A CA 1
ATOM 1469 C C . CYS A 1 187 ? -1.844 12.504 -1.143 1.00 92.44 187 CYS A C 1
ATOM 1471 O O . CYS A 1 187 ? -2.436 11.642 -0.496 1.00 92.44 187 CYS A O 1
ATOM 1473 N N . VAL A 1 188 ? -0.684 13.031 -0.745 1.00 94.81 188 VAL A N 1
ATOM 1474 C CA . VAL A 1 188 ? -0.036 12.734 0.535 1.00 94.81 188 VAL A CA 1
ATOM 1475 C C . VAL A 1 188 ? 0.421 14.025 1.209 1.00 94.81 188 VAL A C 1
ATOM 1477 O O . VAL A 1 188 ? 0.873 14.953 0.553 1.00 94.81 188 VAL A O 1
ATOM 1480 N N . GLY A 1 189 ? 0.322 14.091 2.530 1.00 92.75 189 GLY A N 1
ATOM 1481 C CA . GLY A 1 189 ? 0.902 15.167 3.335 1.00 92.75 189 GLY A CA 1
ATOM 1482 C C . GLY A 1 189 ? 2.362 14.895 3.707 1.00 92.75 189 GLY A C 1
ATOM 1483 O O . GLY A 1 189 ? 2.903 13.841 3.396 1.00 92.75 189 GLY A O 1
ATOM 1484 N N . THR A 1 190 ? 2.973 15.840 4.423 1.00 93.56 190 THR A N 1
ATOM 1485 C CA . THR A 1 190 ? 4.404 15.837 4.793 1.00 93.56 190 THR A CA 1
ATOM 1486 C C . THR A 1 190 ? 4.741 15.019 6.044 1.00 93.56 190 THR A C 1
ATOM 1488 O O . THR A 1 190 ? 5.898 14.935 6.455 1.00 93.56 190 THR A O 1
ATOM 1491 N N . LYS A 1 191 ? 3.741 14.447 6.730 1.00 94.19 191 LYS A N 1
ATOM 1492 C CA . LYS A 1 191 ? 4.007 13.591 7.896 1.00 94.19 191 LYS A CA 1
ATOM 1493 C C . LYS A 1 191 ? 4.494 12.221 7.414 1.00 94.19 191 LYS A C 1
ATOM 1495 O O . LYS A 1 191 ? 3.857 11.651 6.522 1.00 94.19 191 LYS A O 1
ATOM 1500 N N . PRO A 1 192 ? 5.551 11.662 8.027 1.00 95.19 192 PRO A N 1
ATOM 1501 C CA . PRO A 1 192 ? 6.054 10.354 7.646 1.00 95.19 192 PRO A CA 1
ATOM 1502 C C . PRO A 1 192 ? 5.029 9.263 7.954 1.00 95.19 192 PRO A C 1
ATOM 1504 O O . PRO A 1 192 ? 4.294 9.340 8.945 1.00 95.19 192 PRO A O 1
ATOM 1507 N N . TYR A 1 193 ? 5.029 8.223 7.122 1.00 96.69 193 TYR A N 1
ATOM 1508 C CA . TYR A 1 193 ? 4.362 6.968 7.457 1.00 96.69 193 TYR A CA 1
ATOM 1509 C C . TYR A 1 193 ? 5.062 6.312 8.644 1.00 96.69 193 TYR A C 1
ATOM 1511 O O . TYR A 1 193 ? 6.210 6.627 8.971 1.00 96.69 193 TYR A O 1
ATOM 1519 N N . LYS A 1 194 ? 4.377 5.375 9.294 1.00 96.50 194 LYS A N 1
ATOM 1520 C CA . LYS A 1 194 ? 4.919 4.638 10.437 1.00 96.50 194 LYS A CA 1
ATOM 1521 C C . LYS A 1 194 ? 5.076 3.163 10.126 1.00 96.50 194 LYS A C 1
ATOM 1523 O O . LYS A 1 194 ? 4.265 2.562 9.429 1.00 96.50 194 LYS A O 1
ATOM 1528 N N . TYR A 1 195 ? 6.096 2.563 10.711 1.00 95.38 195 TYR A N 1
ATOM 1529 C CA . TYR A 1 195 ? 6.212 1.117 10.819 1.00 95.38 195 TYR A CA 1
ATOM 1530 C C . TYR A 1 195 ? 5.161 0.543 11.778 1.00 95.38 195 TYR A C 1
ATOM 1532 O O . TYR A 1 195 ? 4.562 1.272 12.574 1.00 95.38 195 TYR A O 1
ATOM 1540 N N . LEU A 1 196 ? 4.945 -0.774 11.753 1.00 94.44 196 LEU A N 1
ATOM 1541 C CA . LEU A 1 196 ? 3.992 -1.442 12.648 1.00 94.44 196 LEU A CA 1
ATOM 1542 C C . LEU A 1 196 ? 4.305 -1.210 14.141 1.00 94.44 196 LEU A C 1
ATOM 1544 O O . LEU A 1 196 ? 3.388 -0.994 14.931 1.00 94.44 196 LEU A O 1
ATOM 1548 N N . ASN A 1 197 ? 5.584 -1.160 14.516 1.00 92.31 197 ASN A N 1
ATOM 1549 C CA . ASN A 1 197 ? 6.046 -0.819 15.867 1.00 92.31 197 ASN A CA 1
ATOM 1550 C C . ASN A 1 197 ? 5.851 0.667 16.254 1.00 92.31 197 ASN A C 1
ATOM 1552 O O . ASN A 1 197 ? 6.108 1.045 17.393 1.00 92.31 197 ASN A O 1
ATOM 1556 N N . GLY A 1 198 ? 5.395 1.519 15.330 1.00 92.06 198 GLY A N 1
ATOM 1557 C CA . GLY A 1 198 ? 5.108 2.936 15.561 1.00 92.06 198 GLY A CA 1
ATOM 1558 C C . GLY A 1 198 ? 6.276 3.891 15.306 1.00 92.06 198 GLY A C 1
ATOM 1559 O O . GLY A 1 198 ? 6.064 5.104 15.350 1.00 92.06 198 GLY A O 1
ATOM 1560 N N . VAL A 1 199 ? 7.473 3.379 15.000 1.00 93.06 199 VAL A N 1
ATOM 1561 C CA . VAL A 1 199 ? 8.626 4.199 14.603 1.00 93.06 199 VAL A CA 1
ATOM 1562 C C . VAL A 1 199 ? 8.350 4.850 13.246 1.00 93.06 199 VAL A C 1
ATOM 1564 O O . VAL A 1 199 ? 7.733 4.244 12.367 1.00 93.06 199 VAL A O 1
ATOM 1567 N N . ASN A 1 200 ? 8.800 6.093 13.070 1.00 95.56 200 ASN A N 1
ATOM 1568 C CA . ASN A 1 200 ? 8.668 6.792 11.795 1.00 95.56 200 ASN A CA 1
ATOM 1569 C C . ASN A 1 200 ? 9.470 6.070 10.700 1.00 95.56 200 ASN A C 1
ATOM 1571 O O . ASN A 1 200 ? 10.629 5.704 10.894 1.00 95.56 200 ASN A O 1
ATOM 1575 N N . HIS A 1 201 ? 8.832 5.890 9.551 1.00 93.00 201 HIS A N 1
ATOM 1576 C CA . HIS A 1 201 ? 9.453 5.481 8.300 1.00 93.00 201 HIS A CA 1
ATOM 1577 C C . HIS A 1 201 ? 9.815 6.749 7.504 1.00 93.00 201 HIS A C 1
ATOM 1579 O O . HIS A 1 201 ? 10.411 7.675 8.055 1.00 93.00 201 HIS A O 1
ATOM 1585 N N . ILE A 1 202 ? 9.455 6.816 6.222 1.00 93.19 202 ILE A N 1
ATOM 1586 C CA . ILE A 1 202 ? 9.719 7.953 5.347 1.00 93.19 202 ILE A CA 1
ATOM 1587 C C . ILE A 1 202 ? 8.460 8.784 5.108 1.00 93.19 202 ILE A C 1
ATOM 1589 O O . ILE A 1 202 ? 7.325 8.306 5.194 1.00 93.19 202 ILE A O 1
ATOM 1593 N N . ASP A 1 203 ? 8.692 10.052 4.790 1.00 93.38 203 ASP A N 1
ATOM 1594 C CA . ASP A 1 203 ? 7.713 10.935 4.169 1.00 93.38 203 ASP A CA 1
ATOM 1595 C C . ASP A 1 203 ? 7.750 10.726 2.651 1.00 93.38 203 ASP A C 1
ATOM 1597 O O . ASP A 1 203 ? 8.796 10.926 2.030 1.00 93.38 203 ASP A O 1
ATOM 1601 N N . TYR A 1 204 ? 6.617 10.322 2.069 1.00 93.56 204 TYR A N 1
ATOM 1602 C CA . TYR A 1 204 ? 6.470 10.089 0.631 1.00 93.56 204 TYR A CA 1
ATOM 1603 C C . TYR A 1 204 ? 6.156 11.367 -0.165 1.00 93.56 204 TYR A C 1
ATOM 1605 O O . TYR A 1 204 ? 6.215 11.336 -1.393 1.00 93.56 204 TYR A O 1
ATOM 1613 N N . SER A 1 205 ? 5.864 12.510 0.469 1.00 91.94 205 SER A N 1
ATOM 1614 C CA . SER A 1 205 ? 5.468 13.724 -0.261 1.00 91.94 205 SER A CA 1
ATOM 1615 C C . SER A 1 205 ? 6.586 14.306 -1.123 1.00 91.94 205 SER A C 1
ATOM 1617 O O . SER A 1 205 ? 6.308 14.944 -2.135 1.00 91.94 205 SER A O 1
ATOM 1619 N N . ASN A 1 206 ? 7.846 14.070 -0.746 1.00 86.12 206 ASN A N 1
ATOM 1620 C CA . ASN A 1 206 ? 9.024 14.659 -1.392 1.00 86.12 206 ASN A CA 1
ATOM 1621 C C . ASN A 1 206 ? 9.959 13.621 -2.042 1.00 86.12 206 ASN A C 1
ATOM 1623 O O . ASN A 1 206 ? 11.073 13.958 -2.445 1.00 86.12 206 ASN A O 1
ATOM 1627 N N . GLN A 1 207 ? 9.529 12.363 -2.177 1.00 88.12 207 GLN A N 1
ATOM 1628 C CA . GLN A 1 207 ? 10.382 11.298 -2.712 1.00 88.12 207 GLN A CA 1
ATOM 1629 C C . GLN A 1 207 ? 10.315 11.249 -4.231 1.00 88.12 207 GLN A C 1
ATOM 1631 O O . GLN A 1 207 ? 9.269 10.925 -4.788 1.00 88.12 207 GLN A O 1
ATOM 1636 N N . ARG A 1 208 ? 11.419 11.548 -4.926 1.00 85.56 208 ARG A N 1
ATOM 1637 C CA . ARG A 1 208 ? 11.442 11.641 -6.400 1.00 85.56 208 ARG A CA 1
ATOM 1638 C C . ARG A 1 208 ? 11.145 10.309 -7.088 1.00 85.56 208 ARG A C 1
ATOM 1640 O O . ARG A 1 208 ? 10.293 10.307 -7.966 1.00 85.56 208 ARG A O 1
ATOM 1647 N N . ALA A 1 209 ? 11.721 9.214 -6.599 1.00 88.75 209 ALA A N 1
ATOM 1648 C CA . ALA A 1 209 ? 11.625 7.867 -7.170 1.00 88.75 209 ALA A CA 1
ATOM 1649 C C . ALA A 1 209 ? 10.221 7.226 -7.154 1.00 88.75 209 ALA A C 1
ATOM 1651 O O . ALA A 1 209 ? 10.050 6.124 -7.660 1.00 88.75 209 ALA A O 1
ATOM 1652 N N . TYR A 1 210 ? 9.213 7.865 -6.552 1.00 91.56 210 TYR A N 1
ATOM 1653 C CA . TYR A 1 210 ? 7.887 7.275 -6.348 1.00 91.56 210 TYR A CA 1
ATOM 1654 C C . TYR A 1 210 ? 6.832 7.967 -7.208 1.00 91.56 210 TYR A C 1
ATOM 1656 O O . TYR A 1 210 ? 6.872 9.189 -7.370 1.00 91.56 210 TYR A O 1
ATOM 1664 N N . LYS A 1 211 ? 5.851 7.217 -7.714 1.00 93.31 211 LYS A N 1
ATOM 1665 C CA . LYS A 1 211 ? 4.667 7.772 -8.390 1.00 93.31 211 LYS A CA 1
ATOM 1666 C C . LYS A 1 211 ? 3.403 7.404 -7.627 1.00 93.31 211 LYS A C 1
ATOM 1668 O O . LYS A 1 211 ? 3.203 6.247 -7.279 1.00 93.31 211 LYS A O 1
ATOM 1673 N N . HIS A 1 212 ? 2.566 8.399 -7.349 1.00 95.00 212 HIS A N 1
ATOM 1674 C CA . HIS A 1 212 ? 1.338 8.231 -6.574 1.00 95.00 212 HIS A CA 1
ATOM 1675 C C . HIS A 1 212 ? 0.119 8.303 -7.486 1.00 95.00 212 HIS A C 1
ATOM 1677 O O . HIS A 1 212 ? 0.119 9.066 -8.454 1.00 95.00 212 HIS A O 1
ATOM 1683 N N . VAL A 1 213 ? -0.920 7.552 -7.136 1.00 95.69 213 VAL A N 1
ATOM 1684 C CA . VAL A 1 213 ? -2.233 7.620 -7.776 1.00 95.69 213 VAL A CA 1
ATOM 1685 C C . VAL A 1 213 ? -3.319 7.261 -6.769 1.00 95.69 213 VAL A C 1
ATOM 1687 O O . VAL A 1 213 ? -3.144 6.362 -5.948 1.00 95.69 213 VAL A O 1
ATOM 1690 N N . VAL A 1 214 ? -4.447 7.963 -6.819 1.00 96.94 214 VAL A N 1
ATOM 1691 C CA . VAL A 1 214 ? -5.620 7.677 -5.986 1.00 96.94 214 VAL A CA 1
ATOM 1692 C C . VAL A 1 214 ? -6.700 7.058 -6.858 1.00 96.94 214 VAL A C 1
ATOM 1694 O O . VAL A 1 214 ? -7.087 7.623 -7.882 1.00 96.94 214 VAL A O 1
ATOM 1697 N N . LEU A 1 215 ? -7.198 5.897 -6.448 1.00 96.75 215 LEU A N 1
ATOM 1698 C CA . LEU A 1 215 ? -8.295 5.201 -7.106 1.00 96.75 215 LEU A CA 1
ATOM 1699 C C . LEU A 1 215 ? -9.651 5.817 -6.733 1.00 96.75 215 LEU A C 1
ATOM 1701 O O . LEU A 1 215 ? -9.810 6.466 -5.702 1.00 96.75 215 LEU A O 1
ATOM 1705 N N . SER A 1 216 ? -10.668 5.542 -7.549 1.00 95.44 216 SER A N 1
ATOM 1706 C CA . SER A 1 216 ? -12.061 5.981 -7.351 1.00 95.44 216 SER A CA 1
ATOM 1707 C C . SER A 1 216 ? -12.691 5.577 -6.011 1.00 95.44 216 SER A C 1
ATOM 1709 O O . SER A 1 216 ? -13.643 6.215 -5.573 1.00 95.44 216 SER A O 1
ATOM 1711 N N . ASP A 1 217 ? -12.167 4.546 -5.341 1.00 94.12 217 ASP A N 1
ATOM 1712 C CA . ASP A 1 217 ? -12.628 4.107 -4.018 1.00 94.12 217 ASP A CA 1
ATOM 1713 C C . ASP A 1 217 ? -11.847 4.732 -2.846 1.00 94.12 217 ASP A C 1
ATOM 1715 O O . ASP A 1 217 ? -12.105 4.410 -1.684 1.00 94.12 217 ASP A O 1
ATOM 1719 N N . GLY A 1 218 ? -10.926 5.653 -3.143 1.00 94.94 218 GLY A N 1
ATOM 1720 C CA . GLY A 1 218 ? -10.091 6.350 -2.168 1.00 94.94 218 GLY A CA 1
ATOM 1721 C C . GLY A 1 218 ? -8.822 5.599 -1.764 1.00 94.94 218 GLY A C 1
ATOM 1722 O O . GLY A 1 218 ? -8.091 6.102 -0.916 1.00 94.94 218 GLY A O 1
ATOM 1723 N N . THR A 1 219 ? -8.545 4.432 -2.352 1.00 97.44 219 THR A N 1
ATOM 1724 C CA . THR A 1 219 ? -7.260 3.736 -2.181 1.00 97.44 219 THR A CA 1
ATOM 1725 C C . THR A 1 219 ? -6.139 4.569 -2.796 1.00 97.44 219 THR A C 1
ATOM 1727 O O . THR A 1 219 ? -6.253 5.000 -3.944 1.00 97.44 219 THR A O 1
ATOM 1730 N N . LEU A 1 220 ? -5.039 4.756 -2.075 1.00 97.69 220 LEU A N 1
ATOM 1731 C CA . LEU A 1 220 ? -3.824 5.372 -2.599 1.00 97.69 220 LEU A CA 1
ATOM 1732 C C . LEU A 1 220 ? -2.815 4.273 -2.952 1.00 97.69 220 LEU A C 1
ATOM 1734 O O . LEU A 1 220 ? -2.482 3.423 -2.129 1.00 97.69 220 LEU A O 1
ATOM 1738 N N . LEU A 1 221 ? -2.319 4.300 -4.186 1.00 97.38 221 LEU A N 1
ATOM 1739 C CA . LEU A 1 221 ? -1.238 3.442 -4.652 1.00 97.38 221 LEU A CA 1
ATOM 1740 C C . LEU A 1 221 ? 0.033 4.270 -4.828 1.00 97.38 221 LEU A C 1
ATOM 1742 O O . LEU A 1 221 ? -0.002 5.386 -5.352 1.00 97.38 221 LEU A O 1
ATOM 1746 N N . ILE A 1 222 ? 1.159 3.700 -4.417 1.00 95.94 222 ILE A N 1
ATOM 1747 C CA . ILE A 1 222 ? 2.487 4.290 -4.565 1.00 95.94 222 ILE A CA 1
ATOM 1748 C C . ILE A 1 222 ? 3.361 3.270 -5.293 1.00 95.94 222 ILE A C 1
ATOM 1750 O O . ILE A 1 222 ? 3.656 2.202 -4.762 1.00 95.94 222 ILE A O 1
ATOM 1754 N N . PHE A 1 223 ? 3.774 3.604 -6.508 1.00 94.25 223 PHE A N 1
ATOM 1755 C CA . PHE A 1 223 ? 4.640 2.780 -7.344 1.00 94.25 223 PHE A CA 1
ATOM 1756 C C . PHE A 1 223 ? 6.098 3.177 -7.153 1.00 94.25 223 PHE A C 1
ATOM 1758 O O . PHE A 1 223 ? 6.419 4.368 -7.089 1.00 94.25 223 PHE A O 1
ATOM 1765 N N . HIS A 1 224 ? 6.961 2.170 -7.086 1.00 92.38 224 HIS A N 1
ATOM 1766 C CA . HIS A 1 224 ? 8.405 2.316 -6.977 1.00 92.38 224 HIS A CA 1
ATOM 1767 C C . HIS A 1 224 ? 9.104 1.246 -7.815 1.00 92.38 224 HIS A C 1
ATOM 1769 O O . HIS A 1 224 ? 8.884 0.054 -7.604 1.00 92.38 224 HIS A O 1
ATOM 1775 N N . VAL A 1 225 ? 9.926 1.660 -8.775 1.00 89.38 225 VAL A N 1
ATOM 1776 C CA . VAL A 1 225 ? 10.821 0.759 -9.514 1.00 89.38 225 VAL A CA 1
ATOM 1777 C C . VAL A 1 225 ? 12.140 0.664 -8.755 1.00 89.38 225 VAL A C 1
ATOM 1779 O O . VAL A 1 225 ? 12.736 1.682 -8.411 1.00 89.38 225 VAL A O 1
ATOM 1782 N N . ASP A 1 226 ? 12.594 -0.558 -8.486 1.00 73.69 226 ASP A N 1
ATOM 1783 C CA . ASP A 1 226 ? 13.823 -0.776 -7.724 1.00 73.69 226 ASP A CA 1
ATOM 1784 C C . ASP A 1 226 ? 15.063 -0.375 -8.550 1.00 73.69 226 ASP A C 1
ATOM 1786 O O . ASP A 1 226 ? 15.111 -0.582 -9.765 1.00 73.69 226 ASP A O 1
ATOM 1790 N N . ARG A 1 227 ? 16.108 0.159 -7.899 1.00 73.56 227 ARG A N 1
ATOM 1791 C CA . ARG A 1 227 ? 17.424 0.394 -8.536 1.00 73.56 227 ARG A CA 1
ATOM 1792 C C . ARG A 1 227 ? 17.984 -0.866 -9.177 1.00 73.56 227 ARG A C 1
ATOM 1794 O O . ARG A 1 227 ? 18.668 -0.800 -10.194 1.00 73.56 227 ARG A O 1
ATOM 1801 N N . GLU A 1 228 ? 17.713 -2.006 -8.561 1.00 66.50 228 GLU A N 1
ATOM 1802 C CA . GLU A 1 228 ? 18.127 -3.319 -9.009 1.00 66.50 228 GLU A CA 1
ATOM 1803 C C . GLU A 1 228 ? 17.143 -3.940 -10.007 1.00 66.50 228 GLU A C 1
ATOM 1805 O O . GLU A 1 228 ? 17.215 -5.149 -10.225 1.00 66.50 228 GLU A O 1
ATOM 1810 N N . PHE A 1 229 ? 16.276 -3.157 -10.672 1.00 69.50 229 PHE A N 1
ATOM 1811 C CA . PHE A 1 229 ? 15.447 -3.655 -11.779 1.00 69.50 229 PHE A CA 1
ATOM 1812 C C . PHE A 1 229 ? 16.276 -4.425 -12.820 1.00 69.50 229 PHE A C 1
ATOM 1814 O O . PHE A 1 229 ? 15.814 -5.427 -13.350 1.00 69.50 229 PHE A O 1
ATOM 1821 N N . ILE A 1 230 ? 17.543 -4.049 -13.027 1.00 64.69 230 ILE A N 1
ATOM 1822 C CA . ILE A 1 230 ? 18.506 -4.765 -13.886 1.00 64.69 230 ILE A CA 1
ATOM 1823 C C . ILE A 1 230 ? 18.613 -6.268 -13.531 1.00 64.69 230 ILE A C 1
ATOM 1825 O O . ILE A 1 230 ? 18.938 -7.094 -14.380 1.00 64.69 230 ILE A O 1
ATOM 1829 N N . LYS A 1 231 ? 18.320 -6.656 -12.284 1.00 68.12 231 LYS A N 1
ATOM 1830 C CA . LYS A 1 231 ? 18.315 -8.048 -11.808 1.00 68.12 231 LYS A CA 1
ATOM 1831 C C . LYS A 1 231 ? 16.969 -8.759 -11.998 1.00 68.12 231 LYS A C 1
ATOM 1833 O O . LYS A 1 231 ? 16.885 -9.946 -11.674 1.00 68.12 231 LYS A O 1
ATOM 1838 N N . CYS A 1 232 ? 15.941 -8.096 -12.535 1.00 79.12 232 CYS A N 1
ATOM 1839 C CA . CYS A 1 232 ? 14.649 -8.674 -12.918 1.00 79.12 232 CYS A CA 1
ATOM 1840 C C . CYS A 1 232 ? 14.837 -9.659 -14.082 1.00 79.12 232 CYS A C 1
ATOM 1842 O O . CYS A 1 232 ? 14.538 -9.380 -15.229 1.00 79.12 232 CYS A O 1
ATOM 1844 N N . THR A 1 233 ? 15.403 -10.822 -13.788 1.00 72.62 233 THR A N 1
ATOM 1845 C CA . THR A 1 233 ? 15.790 -11.834 -14.784 1.00 72.62 233 THR A CA 1
ATOM 1846 C C . THR A 1 233 ? 14.982 -13.117 -14.620 1.00 72.62 233 THR A C 1
ATOM 1848 O O . THR A 1 233 ? 14.851 -13.920 -15.542 1.00 72.62 233 THR A O 1
ATOM 1851 N N . ASN A 1 234 ? 14.409 -13.331 -13.433 1.00 76.94 234 ASN A N 1
ATOM 1852 C CA . ASN A 1 234 ? 13.581 -14.484 -13.111 1.00 76.94 234 ASN A CA 1
ATOM 1853 C C . ASN A 1 234 ? 12.548 -14.149 -12.021 1.00 76.94 234 ASN A C 1
ATOM 1855 O O . ASN A 1 234 ? 12.616 -13.112 -11.363 1.00 76.94 234 ASN A O 1
ATOM 1859 N N . SER A 1 235 ? 11.615 -15.072 -11.781 1.00 77.00 235 SER A N 1
ATOM 1860 C CA . SER A 1 235 ? 10.505 -14.918 -10.829 1.00 77.00 235 SER A CA 1
ATOM 1861 C C . SER A 1 235 ? 10.900 -14.876 -9.345 1.00 77.00 235 SER A C 1
ATOM 1863 O O . SER A 1 235 ? 10.015 -14.838 -8.483 1.00 77.00 235 SER A O 1
ATOM 1865 N N . LYS A 1 236 ? 12.194 -14.942 -8.998 1.00 79.88 236 LYS A N 1
ATOM 1866 C CA . LYS A 1 236 ? 12.652 -14.802 -7.605 1.00 79.88 236 LYS A CA 1
ATOM 1867 C C . LYS A 1 236 ? 12.844 -13.337 -7.230 1.00 79.88 236 LYS A C 1
ATOM 1869 O O . LYS A 1 236 ? 12.455 -12.970 -6.120 1.00 79.88 236 LYS A O 1
ATOM 1874 N N . TYR A 1 237 ? 13.393 -12.537 -8.142 1.00 83.75 237 TYR A N 1
ATOM 1875 C CA . TYR A 1 237 ? 13.710 -11.131 -7.908 1.00 83.75 237 TYR A CA 1
ATOM 1876 C C . TYR A 1 237 ? 12.458 -10.250 -7.887 1.00 83.75 237 TYR A C 1
ATOM 1878 O O . TYR A 1 237 ? 11.444 -10.552 -8.521 1.00 83.75 237 TYR A O 1
ATOM 1886 N N . VAL A 1 238 ? 12.538 -9.172 -7.109 1.00 87.31 238 VAL A N 1
ATOM 1887 C CA . VAL A 1 238 ? 11.540 -8.103 -7.095 1.00 87.31 238 VAL A CA 1
ATOM 1888 C C . VAL A 1 238 ? 11.969 -7.086 -8.143 1.00 87.31 238 VAL A C 1
ATOM 1890 O O . VAL A 1 238 ? 13.088 -6.591 -8.091 1.00 87.31 238 VAL A O 1
ATOM 1893 N N . CYS A 1 239 ? 11.099 -6.825 -9.109 1.00 88.81 239 CYS A N 1
ATOM 1894 C CA . CYS A 1 239 ? 11.354 -5.899 -10.208 1.00 88.81 239 CYS A CA 1
ATOM 1895 C C . CYS A 1 239 ? 10.866 -4.490 -9.846 1.00 88.81 239 CYS A C 1
ATOM 1897 O O . CYS A 1 239 ? 11.534 -3.494 -10.101 1.00 88.81 239 CYS A O 1
ATOM 1899 N N . ALA A 1 240 ? 9.706 -4.414 -9.199 1.00 91.31 240 ALA A N 1
ATOM 1900 C CA . ALA A 1 240 ? 9.138 -3.176 -8.691 1.00 91.31 240 ALA A CA 1
ATOM 1901 C C . ALA A 1 240 ? 8.300 -3.460 -7.441 1.00 91.31 240 ALA A C 1
ATOM 1903 O O . ALA A 1 240 ? 7.918 -4.601 -7.166 1.00 91.31 240 ALA A O 1
ATOM 1904 N N . THR A 1 241 ? 7.994 -2.412 -6.693 1.00 93.19 241 THR A N 1
ATOM 1905 C CA . THR A 1 241 ? 7.166 -2.459 -5.495 1.00 93.19 241 THR A CA 1
ATOM 1906 C C . THR A 1 241 ? 5.952 -1.558 -5.669 1.00 93.19 241 THR A C 1
ATOM 1908 O O . THR A 1 241 ? 6.047 -0.441 -6.178 1.00 93.19 241 THR A O 1
ATOM 1911 N N . VAL A 1 242 ? 4.801 -2.036 -5.200 1.00 96.44 242 VAL A N 1
ATOM 1912 C CA . VAL A 1 242 ? 3.590 -1.224 -5.056 1.00 96.44 242 VAL A CA 1
ATOM 1913 C C . VAL A 1 242 ? 3.227 -1.168 -3.587 1.00 96.44 242 VAL A C 1
ATOM 1915 O O . VAL A 1 242 ? 2.999 -2.202 -2.956 1.00 96.44 242 VAL A O 1
ATOM 1918 N N . PHE A 1 243 ? 3.149 0.039 -3.042 1.00 97.31 243 PHE A N 1
ATOM 1919 C CA . PHE A 1 243 ? 2.546 0.263 -1.740 1.00 97.31 243 PHE A CA 1
ATOM 1920 C C . PHE A 1 243 ? 1.079 0.630 -1.911 1.00 97.31 243 PHE A C 1
ATOM 1922 O O . PHE A 1 243 ? 0.694 1.345 -2.836 1.00 97.31 243 PHE A O 1
ATOM 1929 N N . VAL A 1 244 ? 0.266 0.114 -1.004 1.00 98.25 244 VAL A N 1
ATOM 1930 C CA . VAL A 1 244 ? -1.184 0.199 -1.025 1.00 98.25 244 VAL A CA 1
ATOM 1931 C C . VAL A 1 244 ? -1.633 0.764 0.305 1.00 98.25 244 VAL A C 1
ATOM 1933 O O . VAL A 1 244 ? -1.554 0.085 1.325 1.00 98.25 244 VAL A O 1
ATOM 1936 N N . ASP A 1 245 ? -2.135 1.987 0.277 1.00 98.00 245 ASP A N 1
ATOM 1937 C CA . ASP A 1 245 ? -2.891 2.580 1.367 1.00 98.00 245 ASP A CA 1
ATOM 1938 C C . ASP A 1 245 ? -4.392 2.381 1.094 1.00 98.00 245 ASP A C 1
ATOM 1940 O O . ASP A 1 245 ? -4.963 2.929 0.149 1.00 98.00 245 ASP A O 1
ATOM 1944 N N . THR A 1 246 ? -5.034 1.551 1.913 1.00 97.44 246 THR A N 1
ATOM 1945 C CA . THR A 1 246 ? -6.421 1.091 1.717 1.00 97.44 246 THR A CA 1
ATOM 1946 C C . THR A 1 246 ? -7.497 2.144 1.986 1.00 97.44 246 THR A C 1
ATOM 1948 O O . THR A 1 246 ? -8.659 1.951 1.609 1.00 97.44 246 THR A O 1
ATOM 1951 N N . ASN A 1 247 ? -7.169 3.237 2.669 1.00 95.25 247 ASN A N 1
ATOM 1952 C CA . ASN A 1 247 ? -8.132 4.290 2.993 1.00 95.25 247 ASN A CA 1
ATOM 1953 C C . ASN A 1 247 ? -7.662 5.693 2.584 1.00 95.25 247 ASN A C 1
ATOM 1955 O O . ASN A 1 247 ? -8.483 6.619 2.594 1.00 95.25 247 ASN A O 1
ATOM 1959 N N . GLY A 1 248 ? -6.406 5.810 2.165 1.00 95.69 248 GLY A N 1
ATOM 1960 C CA . GLY A 1 248 ? -5.787 7.021 1.669 1.00 95.69 248 GLY A CA 1
ATOM 1961 C C . GLY A 1 248 ? -5.179 7.854 2.793 1.00 95.69 248 GLY A C 1
ATOM 1962 O O . GLY A 1 248 ? -5.714 7.949 3.900 1.00 95.69 248 GLY A O 1
ATOM 1963 N N . TYR A 1 249 ? -4.117 8.578 2.442 1.00 96.50 249 TYR A N 1
ATOM 1964 C CA . TYR A 1 249 ? -3.241 9.258 3.394 1.00 96.50 249 TYR A CA 1
ATOM 1965 C C . TYR A 1 249 ? -3.959 10.146 4.421 1.00 96.50 249 TYR A C 1
ATOM 1967 O O . TYR A 1 249 ? -3.603 10.203 5.597 1.00 96.50 249 TYR A O 1
ATOM 1975 N N . PHE A 1 250 ? -4.962 10.916 3.994 1.00 95.06 250 PHE A N 1
ATOM 1976 C CA . PHE A 1 250 ? -5.602 11.894 4.877 1.00 95.06 250 PHE A CA 1
ATOM 1977 C C . PHE A 1 250 ? -6.537 11.259 5.915 1.00 95.06 250 PHE A C 1
ATOM 1979 O O . PHE A 1 250 ? -6.917 11.935 6.871 1.00 95.06 250 PHE A O 1
ATOM 1986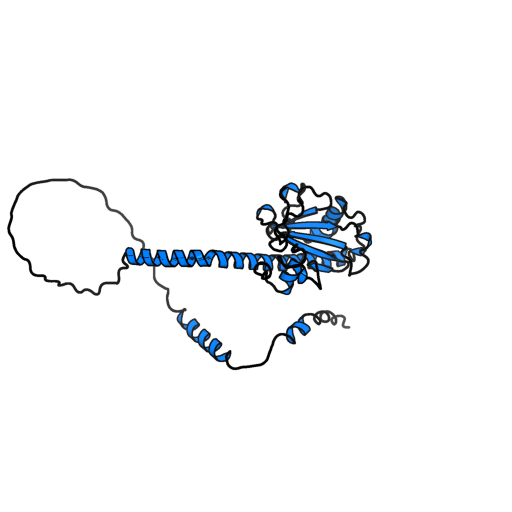 N N . LYS A 1 251 ? -6.900 9.976 5.760 1.00 94.69 251 LYS A N 1
ATOM 1987 C CA . LYS A 1 251 ? -7.712 9.252 6.749 1.00 94.69 251 LYS A CA 1
ATOM 1988 C C . LYS A 1 251 ? -6.864 8.624 7.852 1.00 94.69 251 LYS A C 1
ATOM 1990 O O . LYS A 1 251 ? -7.348 8.527 8.980 1.00 94.69 251 LYS A O 1
ATOM 1995 N N . GLY A 1 252 ? -5.615 8.262 7.554 1.00 93.88 252 GLY A N 1
ATOM 1996 C CA . GLY A 1 252 ? -4.703 7.632 8.503 1.00 93.88 252 GLY A CA 1
ATOM 1997 C C . GLY A 1 252 ? -5.171 6.250 8.987 1.00 93.88 252 GLY A C 1
ATOM 1998 O O . GLY A 1 252 ? -6.280 5.815 8.669 1.00 93.88 252 GLY A O 1
ATOM 1999 N N . PRO A 1 253 ? -4.393 5.565 9.845 1.00 95.44 253 PRO A N 1
ATOM 2000 C CA . PRO A 1 253 ? -3.183 6.025 10.534 1.00 95.44 253 PRO A CA 1
ATOM 2001 C C . PRO A 1 253 ? -1.884 6.147 9.709 1.00 95.44 253 PRO A C 1
ATOM 2003 O O . PRO A 1 253 ? -0.898 6.610 10.286 1.00 95.44 253 PRO A O 1
ATOM 2006 N N . ASN A 1 254 ? -1.852 5.769 8.428 1.00 97.19 254 ASN A N 1
ATOM 2007 C CA . ASN A 1 254 ? -0.665 5.753 7.558 1.00 97.19 254 ASN A CA 1
ATOM 2008 C C . ASN A 1 254 ? 0.456 4.888 8.148 1.00 97.19 254 ASN A C 1
ATOM 2010 O O . ASN A 1 254 ? 1.580 5.342 8.396 1.00 97.19 254 ASN A O 1
ATOM 2014 N N . GLN A 1 255 ? 0.122 3.636 8.454 1.00 96.38 255 GLN A N 1
ATOM 2015 C CA . GLN A 1 255 ? 0.968 2.721 9.199 1.00 96.38 255 GLN A CA 1
ATOM 2016 C C . GLN A 1 255 ? 1.031 1.338 8.543 1.00 96.38 255 GLN A C 1
ATOM 2018 O O . GLN A 1 255 ? 0.007 0.713 8.247 1.00 96.38 255 GLN A O 1
ATOM 2023 N N . PHE A 1 256 ? 2.255 0.825 8.385 1.00 96.44 256 PHE A N 1
ATOM 2024 C CA . PHE A 1 256 ? 2.490 -0.518 7.867 1.00 96.44 256 PHE A CA 1
ATOM 2025 C C . PHE A 1 256 ? 1.733 -1.571 8.674 1.00 96.44 256 PHE A C 1
ATOM 2027 O O . PHE A 1 256 ? 1.773 -1.587 9.907 1.00 96.44 256 PHE A O 1
ATOM 2034 N N . GLY A 1 257 ? 1.034 -2.450 7.960 1.00 94.69 257 GLY A N 1
ATOM 2035 C CA . GLY A 1 257 ? 0.239 -3.519 8.552 1.00 94.69 257 GLY A CA 1
ATOM 2036 C C . GLY A 1 257 ? -1.071 -3.059 9.197 1.00 94.69 257 GLY A C 1
ATOM 2037 O O . GLY A 1 257 ? -1.755 -3.893 9.777 1.00 94.69 257 GLY A O 1
ATOM 2038 N N . LYS A 1 258 ? -1.456 -1.780 9.119 1.00 95.75 258 LYS A N 1
ATOM 2039 C CA . LYS A 1 258 ? -2.800 -1.334 9.524 1.00 95.75 258 LYS A CA 1
ATOM 2040 C C . LYS A 1 258 ? -3.624 -0.929 8.321 1.00 95.75 258 LYS A C 1
ATOM 2042 O O . LYS A 1 258 ? -4.654 -1.527 8.067 1.00 95.75 258 LYS A O 1
ATOM 2047 N N . ASP A 1 259 ? -3.161 0.060 7.582 1.00 96.81 259 ASP A N 1
ATOM 2048 C CA . ASP A 1 259 ? -3.808 0.578 6.377 1.00 96.81 259 ASP A CA 1
ATOM 2049 C C . ASP A 1 259 ? -2.847 0.637 5.188 1.00 96.81 259 ASP A C 1
ATOM 2051 O O . ASP A 1 259 ? -3.321 0.639 4.053 1.00 96.81 259 ASP A O 1
ATOM 2055 N N . PHE A 1 260 ? -1.534 0.597 5.447 1.00 97.75 260 PHE A N 1
ATOM 2056 C CA . PHE A 1 260 ? -0.467 0.610 4.455 1.00 97.75 260 PHE A CA 1
ATOM 2057 C C . PHE A 1 260 ? 0.172 -0.778 4.287 1.00 97.75 260 PHE A C 1
ATOM 2059 O O . PHE A 1 260 ? 0.673 -1.379 5.243 1.00 97.75 260 PHE A O 1
ATOM 2066 N N . PHE A 1 261 ? 0.169 -1.302 3.064 1.00 97.62 261 PHE A N 1
ATOM 2067 C CA . PHE A 1 261 ? 0.633 -2.650 2.727 1.00 97.62 261 PHE A CA 1
ATOM 2068 C C . PHE A 1 261 ? 1.551 -2.631 1.507 1.00 97.62 261 PHE A C 1
ATOM 2070 O O . PHE A 1 261 ? 1.455 -1.746 0.666 1.00 97.62 261 PHE A O 1
ATOM 2077 N N . MET A 1 262 ? 2.433 -3.622 1.394 1.00 96.31 262 MET A N 1
ATOM 2078 C CA . MET A 1 262 ? 3.452 -3.681 0.346 1.00 96.31 262 MET A CA 1
ATOM 2079 C C . MET A 1 262 ? 3.284 -4.936 -0.515 1.00 96.31 262 MET A C 1
ATOM 2081 O O . MET A 1 262 ? 3.104 -6.044 -0.002 1.00 96.31 262 MET A O 1
ATOM 2085 N N . PHE A 1 263 ? 3.381 -4.757 -1.829 1.00 96.81 263 PHE A N 1
ATOM 2086 C CA . PHE A 1 263 ? 3.343 -5.809 -2.837 1.00 96.81 263 PHE A CA 1
ATOM 2087 C C . PHE A 1 263 ? 4.616 -5.773 -3.678 1.00 96.81 263 PHE A C 1
ATOM 2089 O O . PHE A 1 263 ? 5.086 -4.707 -4.066 1.00 96.81 263 PHE A O 1
ATOM 2096 N N . ALA A 1 264 ? 5.149 -6.951 -3.978 1.00 93.94 264 ALA A N 1
ATOM 2097 C CA . ALA A 1 264 ? 6.261 -7.141 -4.892 1.00 93.94 264 ALA A CA 1
ATOM 2098 C C . ALA A 1 264 ? 5.733 -7.504 -6.282 1.00 93.94 264 ALA A C 1
ATOM 2100 O O . ALA A 1 264 ? 5.047 -8.518 -6.441 1.00 93.94 264 ALA A O 1
ATOM 2101 N N . ILE A 1 265 ? 6.109 -6.713 -7.282 1.00 93.00 265 ILE A N 1
ATOM 2102 C CA . ILE A 1 265 ? 5.999 -7.072 -8.692 1.00 93.00 265 ILE A CA 1
ATOM 2103 C C . ILE A 1 265 ? 7.231 -7.895 -9.060 1.00 93.00 265 ILE A C 1
ATOM 2105 O O . ILE A 1 265 ? 8.366 -7.443 -8.906 1.00 93.00 265 ILE A O 1
ATOM 2109 N N . LYS A 1 266 ? 7.005 -9.116 -9.532 1.00 91.56 266 LYS A N 1
ATOM 2110 C CA . LYS A 1 266 ? 8.027 -10.016 -10.075 1.00 91.56 266 LYS A CA 1
ATOM 2111 C C . LYS A 1 266 ? 7.804 -10.188 -11.575 1.00 91.56 266 LYS A C 1
ATOM 2113 O O . LYS A 1 266 ? 6.797 -9.723 -12.098 1.00 91.56 266 LYS A O 1
ATOM 2118 N N . LYS A 1 267 ? 8.705 -10.920 -12.235 1.00 91.25 267 LYS A N 1
ATOM 2119 C CA . LYS A 1 267 ? 8.661 -11.210 -13.678 1.00 91.25 267 LYS A CA 1
ATOM 2120 C C . LYS A 1 267 ? 7.257 -11.536 -14.223 1.00 91.25 267 LYS A C 1
ATOM 2122 O O . LYS A 1 267 ? 6.865 -11.011 -15.257 1.00 91.25 267 LYS A O 1
ATOM 2127 N N . ASP A 1 268 ? 6.536 -12.422 -13.540 1.00 91.81 268 ASP A N 1
ATOM 2128 C CA . ASP A 1 268 ? 5.296 -13.050 -14.017 1.00 91.81 268 ASP A CA 1
ATOM 2129 C C . ASP A 1 268 ? 4.096 -12.858 -13.075 1.00 91.81 268 ASP A C 1
ATOM 2131 O O . ASP A 1 268 ? 3.004 -13.348 -13.350 1.00 91.81 268 ASP A O 1
ATOM 2135 N N . LYS A 1 269 ? 4.284 -12.203 -11.924 1.00 92.94 269 LYS A N 1
ATOM 2136 C CA . LYS A 1 269 ? 3.247 -12.114 -10.886 1.00 92.94 269 LYS A CA 1
ATOM 2137 C C . LYS A 1 269 ? 3.4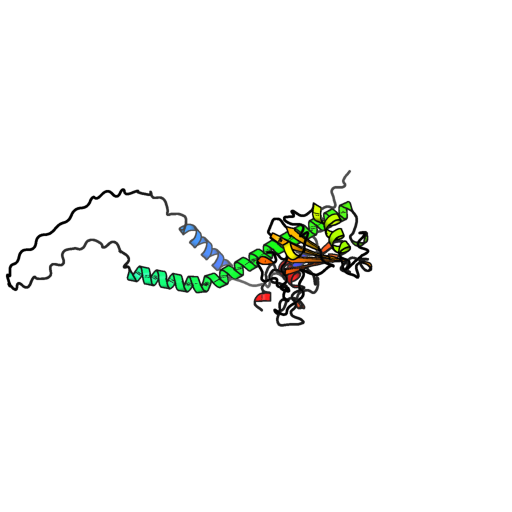61 -10.964 -9.919 1.00 92.94 269 LYS A C 1
ATOM 2139 O O . LYS A 1 269 ? 4.593 -10.591 -9.616 1.00 92.94 269 LYS A O 1
ATOM 2144 N N . ILE A 1 270 ? 2.359 -10.493 -9.346 1.00 94.56 270 ILE A N 1
ATOM 2145 C CA . ILE A 1 270 ? 2.351 -9.628 -8.169 1.00 94.56 270 ILE A CA 1
ATOM 2146 C C . ILE A 1 270 ? 1.988 -10.479 -6.961 1.00 94.56 270 ILE A C 1
ATOM 2148 O O . ILE A 1 270 ? 1.035 -11.254 -6.992 1.00 94.56 270 ILE A O 1
ATOM 2152 N N . VAL A 1 271 ? 2.763 -10.346 -5.891 1.00 94.31 271 VAL A N 1
ATOM 2153 C CA . VAL A 1 271 ? 2.517 -11.041 -4.626 1.00 94.31 271 VAL A CA 1
ATOM 2154 C C . VAL A 1 271 ? 2.679 -10.077 -3.458 1.00 94.31 271 VAL A C 1
ATOM 2156 O O . VAL A 1 271 ? 3.489 -9.153 -3.545 1.00 94.31 271 VAL A O 1
ATOM 2159 N N . PRO A 1 272 ? 1.962 -10.274 -2.342 1.00 95.31 272 PRO A N 1
ATOM 2160 C CA . PRO A 1 272 ? 2.254 -9.526 -1.131 1.00 95.31 272 PRO A CA 1
ATOM 2161 C C . PRO A 1 272 ? 3.706 -9.756 -0.696 1.00 95.31 272 PRO A C 1
ATOM 2163 O O . PRO A 1 272 ? 4.264 -10.853 -0.839 1.00 95.31 272 PRO A O 1
ATOM 2166 N N . TYR A 1 273 ? 4.325 -8.695 -0.185 1.00 92.88 273 TYR A N 1
ATOM 2167 C CA . TYR A 1 273 ? 5.733 -8.710 0.179 1.00 92.88 273 TYR A CA 1
ATOM 2168 C C . TYR A 1 273 ? 6.019 -9.727 1.297 1.00 92.88 273 TYR A C 1
ATOM 2170 O O . TYR A 1 273 ? 5.213 -9.924 2.206 1.00 92.88 273 TYR A O 1
ATOM 2178 N N . GLY A 1 274 ? 7.179 -10.386 1.227 1.00 87.50 274 GLY A N 1
ATOM 2179 C CA . GLY A 1 274 ? 7.610 -11.392 2.205 1.00 87.50 274 GLY A CA 1
ATOM 2180 C C . GLY A 1 274 ? 7.197 -12.835 1.910 1.00 87.50 274 GLY A C 1
ATOM 2181 O O . GLY A 1 274 ? 7.638 -13.732 2.618 1.00 87.50 274 GLY A O 1
ATOM 2182 N N . MET A 1 275 ? 6.402 -13.112 0.870 1.00 87.88 275 MET A N 1
ATOM 2183 C CA . MET A 1 275 ? 6.088 -14.503 0.520 1.00 87.88 275 MET A CA 1
ATOM 2184 C C . MET A 1 275 ? 7.317 -15.297 0.020 1.00 87.88 275 MET A C 1
ATOM 2186 O O . MET A 1 275 ? 8.104 -14.767 -0.773 1.00 87.88 275 MET A O 1
ATOM 2190 N N . PRO A 1 276 ? 7.450 -16.589 0.398 1.00 84.12 276 PRO A N 1
ATOM 2191 C CA . PRO A 1 276 ? 6.524 -17.364 1.243 1.00 84.12 276 PRO A CA 1
ATOM 2192 C C . PRO A 1 276 ? 6.735 -17.183 2.761 1.00 84.12 276 PRO A C 1
ATOM 2194 O O . PRO A 1 276 ? 5.841 -17.508 3.534 1.00 84.12 276 PRO A O 1
ATOM 2197 N N . ASN A 1 277 ? 7.873 -16.642 3.198 1.00 85.81 277 ASN A N 1
ATOM 2198 C CA . ASN A 1 277 ? 8.263 -16.555 4.611 1.00 85.81 277 ASN A CA 1
ATOM 2199 C C . ASN A 1 277 ? 7.858 -15.208 5.243 1.00 85.81 277 ASN A C 1
ATOM 2201 O O . ASN A 1 277 ? 8.714 -14.382 5.558 1.00 85.81 277 ASN A O 1
ATOM 2205 N N . PHE A 1 278 ? 6.555 -14.965 5.407 1.00 87.12 278 PHE A N 1
ATOM 2206 C CA . PHE A 1 278 ? 6.040 -13.654 5.831 1.00 87.12 278 PHE A CA 1
ATOM 2207 C C . PHE A 1 278 ? 5.732 -13.526 7.332 1.00 87.12 278 PHE A C 1
ATOM 2209 O O . PHE A 1 278 ? 5.628 -12.402 7.827 1.00 87.12 278 PHE A O 1
ATOM 2216 N N . GLU A 1 279 ? 5.574 -14.639 8.053 1.00 82.88 279 GLU A N 1
ATOM 2217 C CA . GLU A 1 279 ? 5.032 -14.662 9.422 1.00 82.88 279 GLU A CA 1
ATOM 2218 C C . GLU A 1 279 ? 5.892 -13.889 10.429 1.00 82.88 279 GLU A C 1
ATOM 2220 O O . GLU A 1 279 ? 5.371 -13.103 11.217 1.00 82.88 279 GLU A O 1
ATOM 2225 N N . SER A 1 280 ? 7.218 -14.037 10.363 1.00 78.69 280 SER A N 1
ATOM 2226 C CA . SER A 1 280 ? 8.145 -13.380 11.296 1.00 78.69 280 SER A CA 1
ATOM 2227 C C . SER A 1 280 ? 8.211 -11.859 11.127 1.00 78.69 280 SER A C 1
ATOM 2229 O O . SER A 1 280 ? 8.532 -11.150 12.077 1.00 78.69 280 SER A O 1
ATOM 2231 N N . GLY A 1 281 ? 7.901 -11.344 9.933 1.00 80.12 281 GLY A N 1
ATOM 2232 C CA . GLY A 1 281 ? 7.931 -9.909 9.637 1.00 80.12 281 GLY A CA 1
ATOM 2233 C C . GLY A 1 281 ? 6.655 -9.159 10.033 1.00 80.12 281 GLY A C 1
ATOM 2234 O O . GLY A 1 281 ? 6.636 -7.925 9.979 1.00 80.12 281 GLY A O 1
ATOM 2235 N N . CYS A 1 282 ? 5.607 -9.885 10.442 1.00 87.44 282 CYS A N 1
ATOM 2236 C CA . CYS A 1 282 ? 4.323 -9.326 10.850 1.00 87.44 282 CYS A CA 1
ATOM 2237 C C . CYS A 1 282 ? 4.055 -9.523 12.348 1.00 87.44 282 CYS A C 1
ATOM 2239 O O . CYS A 1 282 ? 3.032 -10.055 12.767 1.00 87.44 282 CYS A O 1
ATOM 2241 N N . ASN A 1 283 ? 5.003 -9.085 13.171 1.00 85.06 283 ASN A N 1
ATOM 2242 C CA . ASN A 1 283 ? 4.864 -9.072 14.619 1.00 85.06 283 ASN A CA 1
ATOM 2243 C C . ASN A 1 283 ? 5.499 -7.792 15.167 1.00 85.06 283 ASN A C 1
ATOM 2245 O O . ASN A 1 283 ? 6.647 -7.495 14.858 1.00 85.06 283 ASN A O 1
ATOM 2249 N N . LYS A 1 284 ? 4.764 -7.021 15.973 1.00 81.88 284 LYS A N 1
ATOM 2250 C CA . LYS A 1 284 ? 5.259 -5.758 16.552 1.00 81.88 284 LYS A CA 1
ATOM 2251 C C . LYS A 1 284 ? 6.320 -5.961 17.650 1.00 81.88 284 LYS A C 1
ATOM 2253 O O . LYS A 1 284 ? 7.096 -5.047 17.901 1.00 81.88 284 LYS A O 1
ATOM 2258 N N . ASN A 1 285 ? 6.344 -7.138 18.279 1.00 79.88 285 ASN A N 1
ATOM 2259 C CA . ASN A 1 285 ? 7.165 -7.473 19.447 1.00 79.88 285 ASN A CA 1
ATOM 2260 C C . ASN A 1 285 ? 8.384 -8.356 19.106 1.00 79.88 285 ASN A C 1
ATOM 2262 O O . ASN A 1 285 ? 9.224 -8.591 19.971 1.00 79.88 285 ASN A O 1
ATOM 2266 N N . VAL A 1 286 ? 8.478 -8.879 17.878 1.00 70.75 286 VAL A N 1
ATOM 2267 C CA . VAL A 1 286 ? 9.526 -9.823 17.451 1.00 70.75 286 VAL A CA 1
ATOM 2268 C C . VAL A 1 286 ? 10.189 -9.324 16.164 1.00 70.75 286 VAL A C 1
ATOM 2270 O O . VAL A 1 286 ? 9.519 -8.821 15.265 1.00 70.75 286 VAL A O 1
ATOM 2273 N N . GLY A 1 287 ? 11.513 -9.476 16.055 1.00 73.19 287 GLY A N 1
ATOM 2274 C CA . GLY A 1 287 ? 12.278 -9.003 14.896 1.00 73.19 287 GLY A CA 1
ATOM 2275 C C . GLY A 1 287 ? 12.349 -7.473 14.827 1.00 73.19 287 GLY A C 1
ATOM 2276 O O . GLY A 1 287 ? 12.473 -6.810 15.851 1.00 73.19 287 GLY A O 1
ATOM 2277 N N . SER A 1 288 ? 12.287 -6.897 13.620 1.00 76.12 288 SER A N 1
ATOM 2278 C CA . SER A 1 288 ? 12.325 -5.435 13.440 1.00 76.12 288 SER A CA 1
ATOM 2279 C C . SER A 1 288 ? 10.999 -4.738 13.768 1.00 76.12 288 SER A C 1
ATOM 2281 O O . SER A 1 288 ? 10.974 -3.529 13.998 1.00 76.12 288 SER A O 1
ATOM 2283 N N . GLY A 1 289 ? 9.883 -5.476 13.771 1.00 80.50 289 GLY A N 1
ATOM 2284 C CA . GLY A 1 289 ? 8.553 -4.912 13.994 1.00 80.50 289 GLY A CA 1
ATOM 2285 C C . GLY A 1 289 ? 8.095 -3.932 12.913 1.00 80.50 289 GLY A C 1
ATOM 2286 O O . GLY A 1 289 ? 7.276 -3.057 13.187 1.00 80.50 289 GLY A O 1
ATOM 2287 N N . TYR A 1 290 ? 8.624 -4.030 11.689 1.00 89.88 290 TYR A N 1
ATOM 2288 C CA . TYR A 1 290 ? 8.314 -3.062 10.631 1.00 89.88 290 TYR A CA 1
ATOM 2289 C C . TYR A 1 290 ? 6.952 -3.279 9.968 1.00 89.88 290 TYR A C 1
ATOM 2291 O O . TYR A 1 290 ? 6.316 -2.303 9.575 1.00 89.88 290 TYR A O 1
ATOM 2299 N N . GLY A 1 291 ? 6.475 -4.525 9.885 1.00 92.06 291 GLY A N 1
ATOM 2300 C CA . GLY A 1 291 ? 5.161 -4.859 9.323 1.00 92.06 291 GLY A CA 1
ATOM 2301 C C . GLY A 1 291 ? 5.082 -4.866 7.795 1.00 92.06 291 GLY A C 1
ATOM 2302 O O . GLY A 1 291 ? 3.985 -4.916 7.245 1.00 92.06 291 GLY A O 1
ATOM 2303 N N . LEU A 1 292 ? 6.220 -4.849 7.092 1.00 92.19 292 LEU A N 1
ATOM 2304 C CA . LEU A 1 292 ? 6.271 -4.862 5.621 1.00 92.19 292 LEU A CA 1
ATOM 2305 C C . LEU A 1 292 ? 5.607 -6.112 5.023 1.00 92.19 292 LEU A C 1
ATOM 2307 O O . LEU A 1 292 ? 5.019 -6.057 3.948 1.00 92.19 292 LEU A O 1
ATOM 2311 N N . THR A 1 293 ? 5.677 -7.240 5.733 1.00 93.88 293 THR A N 1
ATOM 2312 C CA . THR A 1 293 ? 5.134 -8.529 5.284 1.00 93.88 293 THR A CA 1
ATOM 2313 C C . THR A 1 293 ? 3.692 -8.769 5.733 1.00 93.88 293 THR A C 1
ATOM 2315 O O . THR A 1 293 ? 3.092 -9.785 5.382 1.00 93.88 293 THR A O 1
ATOM 2318 N N . CYS A 1 294 ? 3.089 -7.837 6.480 1.00 95.25 294 CYS A N 1
ATOM 2319 C CA . CYS A 1 294 ? 1.739 -8.013 7.012 1.00 95.25 294 CYS A CA 1
ATOM 2320 C C . CYS A 1 294 ? 0.663 -8.119 5.935 1.00 95.25 294 CYS A C 1
ATOM 2322 O O . CYS A 1 294 ? -0.350 -8.775 6.155 1.00 95.25 294 CYS A O 1
ATOM 2324 N N . GLY A 1 295 ? 0.891 -7.563 4.741 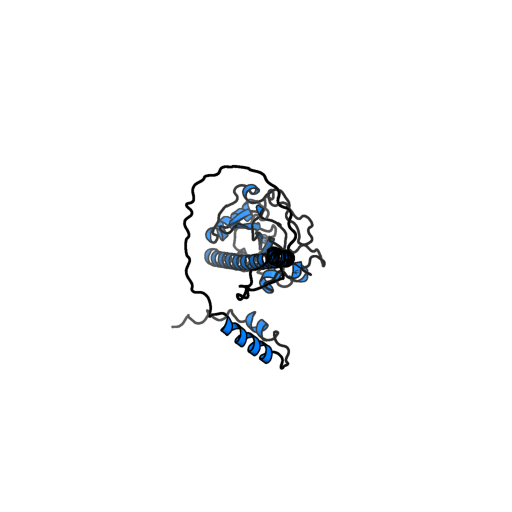1.00 96.06 295 GLY A N 1
ATOM 2325 C CA . GLY A 1 295 ? -0.027 -7.759 3.617 1.00 96.06 295 GLY A CA 1
ATOM 2326 C C . GLY A 1 295 ? -0.198 -9.238 3.258 1.00 96.06 295 GLY A C 1
ATOM 2327 O O . GLY A 1 295 ? -1.306 -9.675 2.956 1.00 96.06 295 GLY A O 1
ATOM 2328 N N . ALA A 1 296 ? 0.872 -10.033 3.363 1.00 95.81 296 ALA A N 1
ATOM 2329 C CA . ALA A 1 296 ? 0.806 -11.470 3.120 1.00 95.81 296 ALA A CA 1
ATOM 2330 C C . ALA A 1 296 ? 0.017 -12.188 4.220 1.00 95.81 296 ALA A C 1
ATOM 2332 O O . ALA A 1 296 ? -0.807 -13.041 3.902 1.00 95.81 296 ALA A O 1
ATOM 2333 N N . TRP A 1 297 ? 0.184 -11.782 5.485 1.00 95.38 297 TRP A N 1
ATOM 2334 C CA . TRP A 1 297 ? -0.622 -12.302 6.593 1.00 95.38 297 TRP A CA 1
ATOM 2335 C C . TRP A 1 297 ? -2.113 -12.079 6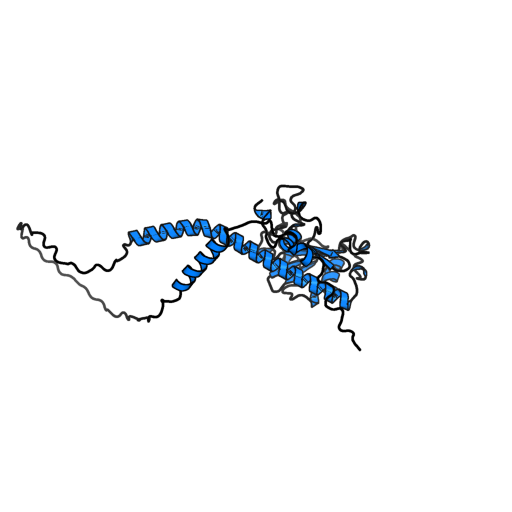.355 1.00 95.38 297 TRP A C 1
ATOM 2337 O O . TRP A 1 297 ? -2.897 -13.023 6.415 1.00 95.38 297 TRP A O 1
ATOM 2347 N N . VAL A 1 298 ? -2.502 -10.842 6.035 1.00 96.62 298 VAL A N 1
ATOM 2348 C CA . VAL A 1 298 ? -3.909 -10.482 5.818 1.00 96.62 298 VAL A CA 1
ATOM 2349 C C . VAL A 1 298 ? -4.521 -11.279 4.674 1.00 96.62 298 VAL A C 1
ATOM 2351 O O . VAL A 1 298 ? -5.654 -11.738 4.784 1.00 96.62 298 VAL A O 1
ATOM 2354 N N . LEU A 1 299 ? -3.792 -11.470 3.577 1.00 96.19 299 LEU A N 1
ATOM 2355 C CA . LEU A 1 299 ? -4.302 -12.223 2.432 1.00 96.19 299 LEU A CA 1
ATOM 2356 C C . LEU A 1 299 ? -4.339 -13.736 2.682 1.00 96.19 299 LEU A C 1
ATOM 2358 O O . LEU A 1 299 ? -5.223 -14.407 2.154 1.00 96.19 299 LEU A O 1
ATOM 2362 N N . PHE A 1 300 ? -3.416 -14.269 3.483 1.00 94.88 300 PHE A N 1
ATOM 2363 C CA . PHE A 1 300 ? -3.335 -15.700 3.769 1.00 94.88 300 PHE A CA 1
ATOM 2364 C C . PHE A 1 300 ? -4.325 -16.145 4.855 1.00 94.88 300 PHE A C 1
ATOM 2366 O O . PHE A 1 300 ? -5.056 -17.119 4.668 1.00 94.88 300 PHE A O 1
ATOM 2373 N N . TYR A 1 301 ? -4.365 -15.420 5.976 1.00 94.81 301 TYR A N 1
ATOM 2374 C CA . TYR A 1 301 ? -5.197 -15.733 7.142 1.00 94.81 301 TYR A CA 1
ATOM 2375 C C . TYR A 1 301 ? -6.552 -15.021 7.140 1.00 94.81 301 TYR A C 1
ATOM 2377 O O . TYR A 1 301 ? -7.444 -15.400 7.897 1.00 94.81 301 TYR A O 1
ATOM 2385 N N . GLU A 1 302 ? -6.731 -14.019 6.278 1.00 95.94 302 GLU A N 1
ATOM 2386 C CA . GLU A 1 302 ? -7.970 -13.241 6.160 1.00 95.94 302 GLU A CA 1
ATOM 2387 C C . GLU A 1 302 ? -8.360 -12.497 7.448 1.00 95.94 302 GLU A C 1
ATOM 2389 O O . GLU A 1 302 ? -9.539 -12.259 7.717 1.00 95.94 302 GLU A O 1
ATOM 2394 N N . ASN A 1 303 ? -7.361 -12.114 8.242 1.00 94.88 303 ASN A N 1
ATOM 2395 C CA . ASN A 1 303 ? -7.518 -11.386 9.495 1.00 94.88 303 ASN A CA 1
ATOM 2396 C C . ASN A 1 303 ? -6.344 -10.421 9.727 1.00 94.88 303 ASN A C 1
ATOM 2398 O O . ASN A 1 303 ? -5.377 -10.405 8.966 1.00 94.88 303 ASN A O 1
ATOM 2402 N N . MET A 1 304 ? -6.436 -9.627 10.794 1.00 94.62 304 MET A N 1
ATOM 2403 C CA . MET A 1 304 ? -5.350 -8.773 11.287 1.00 94.62 304 MET A CA 1
ATOM 2404 C C . MET A 1 304 ? -5.013 -9.090 12.747 1.00 94.62 304 MET A C 1
ATOM 2406 O O . MET A 1 304 ? -4.724 -8.200 13.545 1.00 94.62 304 MET A O 1
ATOM 2410 N N . ASP A 1 305 ? -5.046 -10.373 13.109 1.00 92.81 305 ASP A N 1
ATOM 2411 C CA . ASP A 1 305 ? -4.896 -10.808 14.503 1.00 92.81 305 ASP A CA 1
ATOM 2412 C C . ASP A 1 305 ? -3.520 -10.448 15.089 1.00 92.81 305 ASP A C 1
ATOM 2414 O O . ASP A 1 305 ? -3.399 -10.245 16.295 1.00 92.81 305 ASP A O 1
ATOM 2418 N N . TYR A 1 306 ? -2.500 -10.262 14.241 1.00 91.44 306 TYR A N 1
ATOM 2419 C CA . TYR A 1 306 ? -1.170 -9.778 14.635 1.00 91.44 306 TYR A CA 1
ATOM 2420 C C . TYR A 1 306 ? -1.176 -8.397 15.306 1.00 91.44 306 TYR A C 1
ATOM 2422 O O . TYR A 1 306 ? -0.224 -8.043 16.003 1.00 91.44 306 TYR A O 1
ATOM 2430 N N . LEU A 1 307 ? -2.232 -7.597 15.126 1.00 91.69 307 LEU A N 1
ATOM 2431 C CA . LEU A 1 307 ? -2.387 -6.327 15.838 1.00 91.69 307 LEU A CA 1
ATOM 2432 C C . LEU A 1 307 ? -2.625 -6.543 17.342 1.00 91.69 307 LEU A C 1
ATOM 2434 O O . LEU A 1 307 ? -2.245 -5.693 18.157 1.00 91.69 307 LEU A O 1
ATOM 2438 N N . HIS A 1 308 ? -3.181 -7.702 17.702 1.00 88.75 308 HIS A N 1
ATOM 2439 C CA . HIS A 1 308 ? -3.647 -8.059 19.045 1.00 88.75 308 HIS A CA 1
ATOM 2440 C C . HIS A 1 308 ? -2.750 -9.079 19.762 1.00 88.75 308 HIS A C 1
ATOM 2442 O O . HIS A 1 308 ? -3.112 -9.538 20.843 1.00 88.75 308 HIS A O 1
ATOM 2448 N N . MET A 1 309 ? -1.601 -9.421 19.170 1.00 80.56 309 MET A N 1
ATOM 2449 C CA . MET A 1 309 ? -0.563 -10.271 19.776 1.00 80.56 309 MET A CA 1
ATOM 2450 C C . MET A 1 309 ? 0.341 -9.513 20.752 1.00 80.56 309 MET A C 1
ATOM 2452 O O . MET A 1 309 ? 0.347 -8.254 20.732 1.00 80.56 309 MET A O 1
#

Organism: NCBI:txid2840915

InterPro domains:
  IPR012902 Prokaryotic N-terminal methylation site [TIGR02532] (92-111)

Radius of gyration: 33.23 Å; chains: 1; bounding box: 82×73×96 Å

pLDDT: mean 75.82, std 24.24, range [29.0, 98.25]

Foldseek 3Di:
DDPPPPPPPPPPDPVVVVPPPPDDDDDDPPPVVVVVVVVVVVPPPDDDDDDDDDDDDDDDDDDDDDDDDDDDDDDDDDDDDPPDDDPPPPDQDPVNVVVVCVVCVVVCVVVVVVVVLQVLQLLLLVLLLVVQVLQFVLQQVLCVVPNWPLNDPLQPFLALVNQVCCCPVRNVVSAQFPDQCPQLCVFAPQAFAAFQLGHGDHGPNPRSQWTWTAGPQRKIKIKGAHPVLVVLPDQVDFGIKIKIQSNGHVVDPRYALNRIEMWGDHRRGIDGPCPPNLPQQLASVGDPRRNHSNSVVCNVVVGSCNNVD

Secondary structure (DSSP, 8-state):
------SSSS-SSHHHHHHHTS-----SSHHHHHHHHHHHHTTSSS-----------------------------------------------HHHHHHHHHHHHHHHHHHHHHHHHHHHHHHHHHHHHHHHHHHHHHHHHHHHHH--GGGS---SSSSHHHHHHHIIIIIGGGS-EEE--SSGGGTS-SSPPB-TTS-B---STT-TTEEEEEETTS-EEEEEE-GGGGG-SSTTS--EEEEEESS-TTTS--BBTTTEEEEEE-SS-EEETT-SS-GGGS-SSSTT---TTHHHHHHHHSS-GGGG-